Protein AF-A0A2G4F8J3-F1 (afdb_monomer)

pLDDT: mean 79.65, std 14.28, range [31.94, 97.06]

Radius of gyration: 31.08 Å; Cα contacts (8 Å, |Δi|>4): 294; chains: 1; bounding box: 92×55×103 Å

Secondary structure (DSSP, 8-state):
-------HHHHHHHHHHHHHHHHHHHHHHHHHHHHHHHHHHHHHHHHHHHHHHHHHHHHHHHHHHHHH-SSSEEEEEGGGG-TT--TTT--STTPEEEEESS-TTSPPEE-B---TTS-TTGGGS-S--TT--SSPPTT---TT--S----GGGEEEEE-TTTSPPPBTTBPP--EEEE-EEPS-TTS--EE--B---STTSPPS-PBP---TT---HHHHHHHTTS---B-GGGSTT-TT-SSGGGGGT--S--

Mean predicted aligned error: 13.14 Å

Structure (mmCIF, N/CA/C/O backbone):
data_AF-A0A2G4F8J3-F1
#
_entry.id   AF-A0A2G4F8J3-F1
#
loop_
_atom_site.group_PDB
_atom_site.id
_atom_site.type_symbol
_atom_site.label_atom_id
_atom_site.label_alt_id
_atom_site.label_comp_id
_atom_site.label_asym_id
_atom_site.label_entity_id
_atom_site.label_seq_id
_atom_site.pdbx_PDB_ins_code
_atom_site.Cartn_x
_atom_site.Cartn_y
_atom_site.Cartn_z
_atom_site.occupancy
_atom_site.B_iso_or_equiv
_atom_site.auth_seq_id
_atom_site.auth_comp_id
_atom_site.auth_asym_id
_atom_site.auth_atom_id
_atom_site.pdbx_PDB_model_num
ATOM 1 N N . MET A 1 1 ? -50.220 21.457 79.122 1.00 42.00 1 MET A N 1
ATOM 2 C CA . MET A 1 1 ? -49.850 20.433 78.117 1.00 42.00 1 MET A CA 1
ATOM 3 C C . MET A 1 1 ? -49.292 21.163 76.901 1.00 42.00 1 MET A C 1
ATOM 5 O O . MET A 1 1 ? -50.015 21.930 76.282 1.00 42.00 1 MET A O 1
ATOM 9 N N . LYS A 1 2 ? -47.978 21.082 76.659 1.00 45.06 2 LYS A N 1
ATOM 10 C CA . LYS A 1 2 ? -47.262 21.947 75.703 1.00 45.06 2 LYS A CA 1
ATOM 11 C C . LYS A 1 2 ? -47.166 21.220 74.354 1.00 45.06 2 LYS A C 1
ATOM 13 O O . LYS A 1 2 ? -46.380 20.289 74.220 1.00 45.06 2 LYS A O 1
ATOM 18 N N . HIS A 1 3 ? -47.992 21.601 73.379 1.00 57.66 3 HIS A N 1
ATOM 19 C CA . HIS A 1 3 ? -47.917 21.050 72.021 1.00 57.66 3 HIS A CA 1
ATOM 20 C C . HIS A 1 3 ? -46.703 21.631 71.281 1.00 57.66 3 HIS A C 1
ATOM 22 O O . HIS A 1 3 ? -46.639 22.829 71.015 1.00 57.66 3 HIS A O 1
ATOM 28 N N . SER A 1 4 ? -45.736 20.772 70.951 1.00 59.75 4 SER A N 1
ATOM 29 C CA . SER A 1 4 ? -44.603 21.107 70.085 1.00 59.75 4 SER A CA 1
ATOM 30 C C . SER A 1 4 ? -45.068 21.165 68.625 1.00 59.75 4 SER A C 1
ATOM 32 O O . SER A 1 4 ? -45.519 20.158 68.075 1.00 59.75 4 SER A O 1
ATOM 34 N N . LYS A 1 5 ? -44.998 22.347 67.996 1.00 63.34 5 LYS A N 1
ATOM 35 C CA . LYS A 1 5 ? -45.245 22.522 66.557 1.00 63.34 5 LYS A CA 1
ATOM 36 C C . LYS A 1 5 ? -44.038 21.983 65.780 1.00 63.34 5 LYS A C 1
ATOM 38 O O . LYS A 1 5 ? -42.952 22.549 65.861 1.00 63.34 5 LYS A O 1
ATOM 43 N N . ARG A 1 6 ? -44.227 20.894 65.028 1.00 63.94 6 ARG A N 1
ATOM 44 C CA . ARG A 1 6 ? -43.224 20.345 64.096 1.00 63.94 6 ARG A CA 1
ATOM 45 C C . ARG A 1 6 ? -43.127 21.237 62.853 1.00 63.94 6 ARG A C 1
ATOM 47 O O . ARG A 1 6 ? -44.156 21.675 62.349 1.00 63.94 6 ARG A O 1
ATOM 54 N N . SER A 1 7 ? -41.913 21.505 62.373 1.00 64.19 7 SER A N 1
ATOM 55 C CA . SER A 1 7 ? -41.614 22.356 61.214 1.00 64.19 7 SER A CA 1
ATOM 56 C C . SER A 1 7 ? -41.623 21.548 59.898 1.00 64.19 7 SER A C 1
ATOM 58 O O . SER A 1 7 ? -40.666 20.830 59.614 1.00 64.19 7 SER A O 1
ATOM 60 N N . PRO A 1 8 ? -42.666 21.659 59.051 1.00 66.44 8 PRO A N 1
ATOM 61 C CA . PRO A 1 8 ? -42.767 20.885 57.807 1.00 66.44 8 PRO A CA 1
ATOM 62 C C . PRO A 1 8 ? -41.794 21.347 56.703 1.00 66.44 8 PRO A C 1
ATOM 64 O O . PRO A 1 8 ? -41.489 20.577 55.799 1.00 66.44 8 PRO A O 1
ATOM 67 N N . GLY A 1 9 ? -41.265 22.576 56.774 1.00 74.19 9 GLY A N 1
ATOM 68 C CA . GLY A 1 9 ? -40.400 23.140 55.726 1.00 74.19 9 GLY A CA 1
ATOM 69 C C . GLY A 1 9 ? -38.969 22.583 55.685 1.00 74.19 9 GLY A C 1
ATOM 70 O O . GLY A 1 9 ? -38.396 22.466 54.606 1.00 74.19 9 GLY A O 1
ATOM 71 N N . PHE A 1 10 ? -38.392 22.184 56.826 1.00 80.69 10 PHE A N 1
ATOM 72 C CA . PHE A 1 10 ? -37.006 21.688 56.881 1.00 80.69 10 PHE A CA 1
ATOM 73 C C . PHE A 1 10 ? -36.847 20.307 56.227 1.00 80.69 10 PHE A C 1
ATOM 75 O O . PHE A 1 10 ? -35.885 20.074 55.501 1.00 80.69 10 PHE A O 1
ATOM 82 N N . SER A 1 11 ? -37.826 19.414 56.413 1.00 85.00 11 SER A N 1
ATOM 83 C CA . SER A 1 11 ? -37.826 18.091 55.773 1.00 85.00 11 SER A CA 1
ATOM 84 C C . SER A 1 11 ? -37.922 18.188 54.250 1.00 85.00 11 SER A C 1
ATOM 86 O O . SER A 1 11 ? -37.328 17.371 53.550 1.00 85.00 11 SER A O 1
ATOM 88 N N . LEU A 1 12 ? -38.648 19.188 53.736 1.00 85.75 12 LEU A N 1
ATOM 89 C CA . LEU A 1 12 ? -38.789 19.407 52.299 1.00 85.75 12 LEU A CA 1
ATOM 90 C C . LEU A 1 12 ? -37.466 19.870 51.681 1.00 85.75 12 LEU A C 1
ATOM 92 O O . LEU A 1 12 ? -37.022 19.288 50.695 1.00 85.75 12 LEU A O 1
ATOM 96 N N . ILE A 1 13 ? -36.799 20.850 52.301 1.00 91.62 13 ILE A N 1
ATOM 97 C CA . ILE A 1 13 ? -35.494 21.349 51.840 1.00 91.62 13 ILE A CA 1
ATOM 98 C C . ILE A 1 13 ? -34.448 20.229 51.892 1.00 91.62 13 ILE A C 1
ATOM 100 O O . ILE A 1 13 ? -33.711 20.054 50.927 1.00 91.62 13 ILE A O 1
ATOM 104 N N . LEU A 1 14 ? -34.429 19.426 52.963 1.00 88.94 14 LEU A N 1
ATOM 105 C CA . LEU A 1 14 ? -33.508 18.293 53.089 1.00 88.94 14 LEU A CA 1
ATOM 106 C C . LEU A 1 14 ? -33.768 17.215 52.026 1.00 88.94 14 LEU A C 1
ATOM 108 O O . LEU A 1 14 ? -32.828 16.684 51.445 1.00 88.94 14 LEU A O 1
ATOM 112 N N . SER A 1 15 ? -35.034 16.911 51.725 1.00 92.25 15 SER A N 1
ATOM 113 C CA . SER A 1 15 ? -35.363 15.962 50.654 1.00 92.25 15 SER A CA 1
ATOM 114 C C . SER A 1 15 ? -34.977 16.491 49.270 1.00 92.25 15 SER A C 1
ATOM 116 O O . SER A 1 15 ? -34.477 15.734 48.441 1.00 92.25 15 SER A O 1
ATOM 118 N N . LEU A 1 16 ? -35.135 17.799 49.041 1.00 90.75 16 LEU A N 1
ATOM 119 C CA . LEU A 1 16 ? -34.804 18.442 47.775 1.00 90.75 16 LEU A CA 1
ATOM 120 C C . LEU A 1 16 ? -33.291 18.486 47.546 1.00 90.75 16 LEU A C 1
ATOM 122 O O . LEU A 1 16 ? -32.843 18.195 46.442 1.00 90.75 16 LEU A O 1
ATOM 126 N N . THR A 1 17 ? -32.492 18.799 48.572 1.00 94.81 17 THR A N 1
ATOM 127 C CA . THR A 1 17 ? -31.025 18.800 48.453 1.00 94.81 17 THR A CA 1
ATOM 128 C C . THR A 1 17 ? -30.470 17.391 48.272 1.00 94.81 17 THR A C 1
ATOM 130 O O . THR A 1 17 ? -29.564 17.203 47.463 1.00 94.81 17 THR A O 1
ATOM 133 N N . VAL A 1 18 ? -31.043 16.389 48.947 1.00 94.31 18 VAL A N 1
ATOM 134 C CA . VAL A 1 18 ? -30.670 14.979 48.748 1.00 94.31 18 VAL A CA 1
ATOM 135 C C . VAL A 1 18 ? -31.032 14.512 47.337 1.00 94.31 18 VAL A C 1
ATOM 137 O O . VAL A 1 18 ? -30.190 13.927 46.660 1.00 94.31 18 VAL A O 1
ATOM 140 N N . MET A 1 19 ? -32.237 14.818 46.846 1.00 94.56 19 MET A N 1
ATOM 141 C CA . MET A 1 19 ? -32.646 14.462 45.484 1.00 94.56 19 MET A CA 1
ATOM 142 C C . MET A 1 19 ? -31.781 15.169 44.432 1.00 94.56 19 MET A C 1
ATOM 144 O O . MET A 1 19 ? -31.305 14.521 43.502 1.00 94.56 19 MET A O 1
ATOM 148 N N . ALA A 1 20 ? -31.514 16.468 44.602 1.00 95.00 20 ALA A N 1
ATOM 149 C CA . ALA A 1 20 ? -30.634 17.226 43.715 1.00 95.00 20 ALA A CA 1
ATOM 150 C C . ALA A 1 20 ? -29.197 16.674 43.722 1.00 95.00 20 ALA A C 1
ATOM 152 O O . ALA A 1 20 ? -28.591 16.540 42.661 1.00 95.00 20 ALA A O 1
ATOM 153 N N . GLY A 1 21 ? -28.676 16.287 44.892 1.00 96.19 21 GLY A N 1
ATOM 154 C CA . GLY A 1 21 ? -27.359 15.664 45.025 1.00 96.19 21 GLY A CA 1
ATOM 155 C C . GLY A 1 21 ? -27.265 14.315 44.309 1.00 96.19 21 GLY A C 1
ATOM 156 O O . GLY A 1 21 ? -26.299 14.069 43.589 1.00 96.19 21 GLY A O 1
ATOM 157 N N . ILE A 1 22 ? -28.290 13.467 44.437 1.00 96.56 22 ILE A N 1
ATOM 158 C CA . ILE A 1 22 ? -28.352 12.172 43.742 1.00 96.56 22 ILE A CA 1
ATOM 159 C C . ILE A 1 22 ? -28.432 12.376 42.226 1.00 96.56 22 ILE A C 1
ATOM 161 O O . ILE A 1 22 ? -27.702 11.723 41.485 1.00 96.56 22 ILE A O 1
ATOM 165 N N . VAL A 1 23 ? -29.274 13.300 41.752 1.00 97.06 23 VAL A N 1
ATOM 166 C CA . VAL A 1 23 ? -29.394 13.598 40.316 1.00 97.06 23 VAL A CA 1
ATOM 167 C C . VAL A 1 23 ? -28.068 14.112 39.758 1.00 97.06 23 VAL A C 1
ATOM 169 O O . VAL A 1 23 ? -27.624 13.636 38.715 1.00 97.06 23 VAL A O 1
ATOM 172 N N . MET A 1 24 ? -27.396 15.025 40.463 1.00 96.00 24 MET A N 1
ATOM 173 C CA . MET A 1 24 ? -26.095 15.537 40.036 1.00 96.00 24 MET A CA 1
ATOM 174 C C . MET A 1 24 ? -25.038 14.426 39.971 1.00 96.00 24 MET A C 1
ATOM 176 O O . MET A 1 24 ? -24.286 14.367 39.001 1.00 96.00 24 MET A O 1
ATOM 180 N N . LEU A 1 25 ? -25.020 13.509 40.945 1.00 96.75 25 LEU A N 1
ATOM 181 C CA . LEU A 1 25 ? -24.110 12.360 40.961 1.00 96.75 25 LEU A CA 1
ATOM 182 C C . LEU A 1 25 ? -24.377 11.386 39.803 1.00 96.75 25 LEU A C 1
ATOM 184 O O . LEU A 1 25 ? -23.441 10.882 39.185 1.00 96.75 25 LEU A O 1
ATOM 188 N N . LEU A 1 26 ? -25.645 11.141 39.469 1.00 97.00 26 LEU A N 1
ATOM 189 C CA . LEU A 1 26 ? -26.006 10.292 38.331 1.00 97.00 26 LEU A CA 1
ATOM 190 C C . LEU A 1 26 ? -25.573 10.914 37.000 1.00 97.00 26 LEU A C 1
ATOM 192 O O . LEU A 1 26 ? -25.052 10.211 36.134 1.00 97.00 26 LEU A O 1
ATOM 196 N N . VAL A 1 27 ? -25.746 12.229 36.841 1.00 96.69 27 VAL A N 1
ATOM 197 C CA . VAL A 1 27 ? -25.342 12.941 35.621 1.00 96.69 27 VAL A CA 1
ATOM 198 C C . VAL A 1 27 ? -23.823 12.922 35.451 1.00 96.69 27 VAL A C 1
ATOM 200 O O . VAL A 1 27 ? -23.346 12.645 34.350 1.00 96.69 27 VAL A O 1
ATOM 203 N N . THR A 1 28 ? -23.050 13.160 36.516 1.00 97.00 28 THR A N 1
ATOM 204 C CA . THR A 1 28 ? -21.582 13.119 36.429 1.00 97.00 28 THR A CA 1
ATOM 205 C C . THR A 1 28 ? -21.085 11.715 36.107 1.00 97.00 28 THR A C 1
ATOM 207 O O . THR A 1 28 ? -20.293 11.561 35.179 1.00 97.00 28 THR A O 1
ATOM 210 N N . LEU A 1 29 ? -21.590 10.682 36.790 1.00 96.75 29 LEU A N 1
ATOM 211 C CA . LEU A 1 29 ? -21.206 9.295 36.521 1.00 96.75 29 LEU A CA 1
ATOM 212 C C . LEU A 1 29 ? -21.555 8.878 35.086 1.00 96.75 29 LEU A C 1
ATOM 214 O O . LEU A 1 29 ? -20.729 8.277 34.401 1.00 96.75 29 LEU A O 1
ATOM 218 N N . SER A 1 30 ? -22.745 9.253 34.605 1.00 96.69 30 SER A N 1
ATOM 219 C CA . SER A 1 30 ? -23.152 8.992 33.224 1.00 96.69 30 SER A CA 1
ATOM 220 C C . SER A 1 30 ? -22.220 9.678 32.224 1.00 96.69 3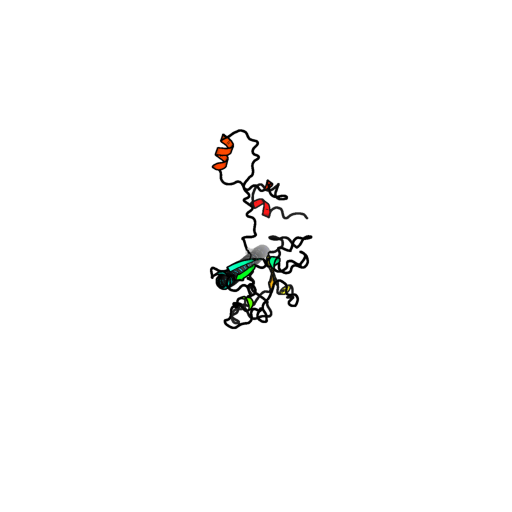0 SER A C 1
ATOM 222 O O . SER A 1 30 ? -21.838 9.057 31.232 1.00 96.69 30 SER A O 1
ATOM 224 N N . ALA A 1 31 ? -21.837 10.935 32.476 1.00 95.31 31 ALA A N 1
ATOM 225 C CA . ALA A 1 31 ? -20.923 11.675 31.613 1.00 95.31 31 ALA A CA 1
ATOM 226 C C . ALA A 1 31 ? -19.539 11.006 31.559 1.00 95.31 31 ALA A C 1
ATOM 228 O O . ALA A 1 31 ? -19.037 10.739 30.463 1.00 95.31 31 ALA A O 1
ATOM 229 N N . PHE A 1 32 ? -18.968 10.651 32.717 1.00 96.81 32 PHE A N 1
ATOM 230 C CA . PHE A 1 32 ? -17.692 9.933 32.799 1.00 96.81 32 PHE A CA 1
ATOM 231 C C . PHE A 1 32 ? -17.733 8.604 32.039 1.00 96.81 32 PHE A C 1
ATOM 233 O O . PHE A 1 32 ? -16.887 8.377 31.174 1.00 96.81 32 PHE A O 1
ATOM 240 N N . MET A 1 33 ? -18.766 7.782 32.256 1.00 96.25 33 MET A N 1
ATOM 241 C CA . MET A 1 33 ? -18.931 6.510 31.541 1.00 96.25 33 MET A CA 1
ATOM 242 C C . MET A 1 33 ? -19.008 6.699 30.021 1.00 96.25 33 MET A C 1
ATOM 244 O O . MET A 1 33 ? -18.393 5.940 29.271 1.00 96.25 33 MET A O 1
ATOM 248 N N . THR A 1 34 ? -19.728 7.716 29.530 1.00 96.06 34 THR A N 1
ATOM 249 C CA . THR A 1 34 ? -19.785 7.979 28.082 1.00 96.06 34 THR A CA 1
ATOM 250 C C . THR A 1 34 ? -18.450 8.429 27.493 1.00 96.06 34 THR A C 1
ATOM 252 O O . THR A 1 34 ? -18.139 8.052 26.362 1.00 96.06 34 THR A O 1
ATOM 255 N N . VAL A 1 35 ? -17.654 9.213 28.226 1.00 96.38 35 VAL A N 1
ATOM 256 C CA . VAL A 1 35 ? -16.332 9.662 27.762 1.00 96.38 35 VAL A CA 1
ATOM 257 C C . VAL A 1 35 ? -15.344 8.496 27.745 1.00 96.38 35 VAL A C 1
ATOM 259 O O . VAL A 1 35 ? -14.687 8.279 26.727 1.00 96.38 35 VAL A O 1
ATOM 262 N N . GLU A 1 36 ? -15.290 7.698 28.813 1.00 95.88 36 GLU A N 1
ATOM 263 C CA . GLU A 1 36 ? -14.439 6.504 28.878 1.00 95.88 36 GLU A CA 1
ATOM 264 C C . GLU A 1 36 ? -14.816 5.478 27.805 1.00 95.88 36 GLU A C 1
ATOM 266 O O . GLU A 1 36 ? -13.943 4.963 27.110 1.00 95.88 36 GLU A O 1
ATOM 271 N N . SER A 1 37 ? -16.114 5.243 27.589 1.00 95.44 37 SER A N 1
ATOM 272 C CA . SER A 1 37 ? -16.602 4.341 26.539 1.00 95.44 37 SER A CA 1
ATOM 273 C C . SER A 1 37 ? -16.146 4.781 25.142 1.00 95.44 37 SER A C 1
ATOM 275 O O . SER A 1 37 ? -15.636 3.973 24.361 1.00 95.44 37 SER A O 1
ATOM 277 N N . ARG A 1 38 ? -16.236 6.084 24.836 1.00 95.62 38 ARG A N 1
ATOM 278 C CA . ARG A 1 38 ? -15.727 6.643 23.571 1.00 95.62 38 ARG A CA 1
ATOM 279 C C . ARG A 1 38 ? -14.207 6.502 23.456 1.00 95.62 38 ARG A C 1
ATOM 281 O O . ARG A 1 38 ? -13.716 6.145 22.386 1.00 95.62 38 ARG A O 1
ATOM 288 N N . ALA A 1 39 ? -13.464 6.742 24.537 1.00 96.25 39 ALA A N 1
ATOM 289 C CA . ALA A 1 39 ? -12.010 6.598 24.555 1.00 96.25 39 ALA A CA 1
ATOM 290 C C . ALA A 1 39 ? -11.570 5.143 24.305 1.00 96.25 39 ALA A C 1
ATOM 292 O O . ALA A 1 39 ? -10.710 4.900 23.457 1.00 96.25 39 ALA A O 1
ATOM 293 N N . VAL A 1 40 ? -12.208 4.173 24.968 1.00 96.50 40 VAL A N 1
ATOM 294 C CA . VAL A 1 40 ? -11.947 2.737 24.771 1.00 96.50 40 VAL A CA 1
ATOM 295 C C . VAL A 1 40 ? -12.299 2.308 23.350 1.00 96.50 40 VAL A C 1
ATOM 297 O O . VAL A 1 40 ? -11.510 1.611 22.712 1.00 96.50 40 VAL A O 1
ATOM 300 N N . MET A 1 41 ? -13.437 2.759 22.811 1.00 95.94 41 MET A N 1
ATOM 301 C CA . MET A 1 41 ? -13.822 2.460 21.429 1.00 95.94 41 MET A CA 1
ATOM 302 C C . MET A 1 41 ? -12.758 2.954 20.439 1.00 95.94 41 MET A C 1
ATOM 304 O O . MET A 1 41 ? -12.341 2.209 19.553 1.00 95.94 41 MET A O 1
ATOM 308 N N . ASN A 1 42 ? -12.246 4.173 20.628 1.00 94.75 42 ASN A N 1
ATOM 309 C CA . ASN A 1 42 ? -11.175 4.716 19.792 1.00 94.75 42 ASN A CA 1
ATOM 310 C C . ASN A 1 42 ? -9.877 3.900 19.905 1.00 94.75 42 ASN A C 1
ATOM 312 O O . ASN A 1 42 ? -9.257 3.597 18.886 1.00 94.75 42 ASN A O 1
ATOM 316 N N . GLN A 1 43 ? -9.483 3.480 21.113 1.00 95.50 43 GLN A N 1
ATOM 317 C CA . GLN A 1 43 ? -8.306 2.622 21.315 1.00 95.50 43 GLN A CA 1
ATOM 318 C C . GLN A 1 43 ? -8.463 1.244 20.655 1.00 95.50 43 GLN A C 1
ATOM 320 O O . GLN A 1 43 ? -7.518 0.722 20.052 1.00 95.50 43 GLN A O 1
ATOM 325 N N . GLN A 1 44 ? -9.662 0.659 20.717 1.00 95.00 44 GLN A N 1
ATOM 326 C CA . GLN A 1 44 ? -9.975 -0.603 20.047 1.00 95.00 44 GLN A CA 1
ATOM 327 C C . GLN A 1 44 ? -9.911 -0.459 18.524 1.00 95.00 44 GLN A C 1
ATOM 329 O O . GLN A 1 44 ? -9.303 -1.298 17.856 1.00 95.00 44 GLN A O 1
ATOM 334 N N . LEU A 1 45 ? -10.492 0.609 17.969 1.00 90.31 45 LEU A N 1
ATOM 335 C CA . LEU A 1 45 ? -10.432 0.902 16.535 1.00 90.31 45 LEU A CA 1
ATOM 336 C C . LEU A 1 45 ? -8.988 1.122 16.066 1.00 90.31 45 LEU A C 1
ATOM 338 O O . LEU A 1 45 ? -8.587 0.542 15.058 1.00 90.31 45 LEU A O 1
ATOM 342 N N . ALA A 1 46 ? -8.183 1.868 16.828 1.00 90.62 46 ALA A N 1
ATOM 343 C CA . ALA A 1 46 ? -6.769 2.083 16.528 1.00 90.62 46 ALA A CA 1
ATOM 344 C C . ALA A 1 46 ? -5.967 0.769 16.546 1.00 90.62 46 ALA A C 1
ATOM 346 O O . ALA A 1 46 ? -5.172 0.505 15.643 1.00 90.62 46 ALA A O 1
ATOM 347 N N . THR A 1 47 ? -6.216 -0.099 17.532 1.00 92.94 47 THR A N 1
ATOM 348 C CA . THR A 1 47 ? -5.559 -1.414 17.622 1.00 92.94 47 THR A CA 1
ATOM 349 C C . THR A 1 47 ? -5.941 -2.309 16.443 1.00 92.94 47 THR A C 1
ATOM 351 O O . THR A 1 47 ? -5.070 -2.928 15.834 1.00 92.94 47 THR A O 1
ATOM 354 N N . ARG A 1 48 ? -7.224 -2.338 16.058 1.00 87.56 48 ARG A N 1
ATOM 355 C CA . ARG A 1 48 ? -7.697 -3.085 14.880 1.00 87.56 48 ARG A CA 1
ATOM 356 C C . ARG A 1 48 ? -7.069 -2.569 13.586 1.00 87.56 48 ARG A C 1
ATOM 358 O O . ARG A 1 48 ? -6.593 -3.371 12.789 1.00 87.56 48 ARG A O 1
ATOM 365 N N . ALA A 1 49 ? -7.005 -1.250 13.402 1.00 86.75 49 ALA A N 1
ATOM 366 C CA . ALA A 1 49 ? -6.348 -0.645 12.245 1.00 86.75 49 ALA A CA 1
ATOM 367 C C . ALA A 1 49 ? -4.862 -1.035 12.171 1.00 86.75 49 ALA A C 1
ATOM 369 O O . ALA A 1 49 ? -4.375 -1.407 11.105 1.00 86.75 49 ALA A O 1
ATOM 370 N N . LYS A 1 50 ? -4.160 -1.042 13.313 1.00 89.31 50 LYS A N 1
ATOM 371 C CA . L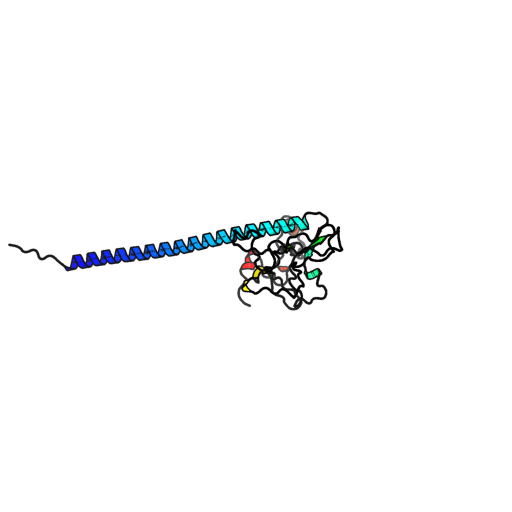YS A 1 50 ? -2.759 -1.474 13.401 1.00 89.31 50 LYS A CA 1
ATOM 372 C C . LYS A 1 50 ? -2.575 -2.948 13.037 1.00 89.31 50 LYS A C 1
ATOM 374 O O . LYS A 1 50 ? -1.649 -3.272 12.302 1.00 89.31 50 LYS A O 1
ATOM 379 N N . LEU A 1 51 ? -3.444 -3.838 13.517 1.00 88.69 51 LEU A N 1
ATOM 380 C CA . LEU A 1 51 ? -3.387 -5.260 13.163 1.00 88.69 51 LEU A CA 1
ATOM 381 C C . LEU A 1 51 ? -3.620 -5.474 11.661 1.00 88.69 51 LEU A C 1
ATOM 383 O O . LEU A 1 51 ? -2.858 -6.205 11.031 1.00 88.69 51 LEU A O 1
ATOM 387 N N . ASN A 1 52 ? -4.594 -4.774 11.074 1.00 85.50 52 ASN A N 1
ATOM 388 C CA . ASN A 1 52 ? -4.849 -4.823 9.632 1.00 85.50 52 ASN A CA 1
ATOM 389 C C . ASN A 1 52 ? -3.639 -4.321 8.823 1.00 85.50 52 ASN A C 1
ATOM 391 O O . ASN A 1 52 ? -3.257 -4.948 7.837 1.00 85.50 52 ASN A O 1
ATOM 395 N N . ALA A 1 53 ? -2.989 -3.244 9.276 1.00 88.25 53 ALA A N 1
ATOM 396 C CA . ALA A 1 53 ? -1.774 -2.716 8.655 1.00 88.25 53 ALA A CA 1
ATOM 397 C C . ALA A 1 53 ? -0.568 -3.669 8.777 1.00 88.25 53 ALA A C 1
ATOM 399 O O . ALA A 1 53 ? 0.237 -3.776 7.857 1.00 88.25 53 ALA A O 1
ATOM 400 N N . ILE A 1 54 ? -0.430 -4.399 9.889 1.00 91.50 54 ILE A N 1
ATOM 401 C CA . ILE A 1 54 ? 0.632 -5.409 10.044 1.00 91.50 54 ILE A CA 1
ATOM 402 C C . ILE A 1 54 ? 0.421 -6.567 9.064 1.00 91.50 54 ILE A C 1
ATOM 404 O O . ILE A 1 54 ? 1.383 -7.053 8.471 1.00 91.50 54 ILE A O 1
ATOM 408 N N . VAL A 1 55 ? -0.824 -7.009 8.874 1.00 90.31 55 VAL A N 1
ATOM 409 C CA . VAL A 1 55 ? -1.142 -8.050 7.887 1.00 90.31 55 VAL A CA 1
ATOM 410 C C . VAL A 1 55 ? -0.835 -7.558 6.474 1.00 90.31 55 VAL A C 1
ATOM 412 O O . VAL A 1 55 ? -0.139 -8.256 5.739 1.00 90.31 55 VAL A O 1
ATOM 415 N N . SER A 1 56 ? -1.271 -6.347 6.108 1.00 90.44 56 SER A N 1
ATOM 416 C CA . SER A 1 56 ? -0.991 -5.785 4.780 1.00 90.44 56 SER A CA 1
ATOM 417 C C . SER A 1 56 ? 0.509 -5.615 4.528 1.00 90.44 56 SER A C 1
ATOM 419 O O . SER A 1 56 ? 0.985 -5.946 3.446 1.00 90.44 56 SER A O 1
ATOM 421 N N . MET A 1 57 ? 1.268 -5.181 5.537 1.00 92.62 57 MET A N 1
ATOM 422 C CA . MET A 1 57 ? 2.726 -5.072 5.476 1.00 92.62 57 MET A CA 1
ATOM 423 C C . MET A 1 57 ? 3.391 -6.435 5.257 1.00 92.62 57 MET A C 1
ATOM 425 O O . MET A 1 57 ? 4.302 -6.544 4.442 1.00 92.62 57 MET A O 1
ATOM 429 N N . ARG A 1 58 ? 2.944 -7.484 5.957 1.00 92.62 58 ARG A N 1
ATOM 430 C CA . ARG A 1 58 ? 3.482 -8.843 5.780 1.00 92.62 58 ARG A CA 1
ATOM 431 C C . ARG A 1 58 ? 3.186 -9.396 4.389 1.00 92.62 58 ARG A C 1
ATOM 433 O O . ARG A 1 58 ? 4.065 -10.017 3.803 1.00 92.62 58 ARG A O 1
ATOM 440 N N . LEU A 1 59 ? 1.992 -9.139 3.853 1.00 91.19 59 LEU A N 1
ATOM 441 C CA . LEU A 1 59 ? 1.639 -9.502 2.476 1.00 91.19 59 LEU A CA 1
ATOM 442 C C . LEU A 1 59 ? 2.511 -8.753 1.461 1.00 91.19 59 LEU A C 1
ATOM 444 O O . LEU A 1 59 ? 3.046 -9.370 0.545 1.00 91.19 59 LEU A O 1
ATOM 448 N N . ALA A 1 60 ? 2.715 -7.449 1.660 1.00 92.62 60 ALA A N 1
ATOM 449 C CA . ALA A 1 60 ? 3.588 -6.639 0.814 1.00 92.62 60 ALA A CA 1
ATOM 450 C C . ALA A 1 60 ? 5.038 -7.145 0.835 1.00 92.62 60 ALA A C 1
ATOM 452 O O . ALA A 1 60 ? 5.665 -7.266 -0.215 1.00 92.62 60 ALA A O 1
ATOM 453 N N . LEU A 1 61 ? 5.557 -7.477 2.022 1.00 93.88 61 LEU A N 1
ATOM 454 C CA . LEU A 1 61 ? 6.900 -8.024 2.188 1.00 93.88 61 LEU A CA 1
ATOM 455 C C . LEU A 1 61 ? 7.035 -9.388 1.509 1.00 93.88 61 LEU A C 1
ATOM 457 O O . LEU A 1 61 ? 8.028 -9.617 0.831 1.00 93.88 61 LEU A O 1
ATOM 461 N N . ALA A 1 62 ? 6.049 -10.273 1.667 1.00 92.12 62 ALA A N 1
ATOM 462 C CA . ALA A 1 62 ? 6.051 -11.579 1.015 1.00 92.12 62 ALA A CA 1
ATOM 463 C C . ALA A 1 62 ? 6.062 -11.436 -0.514 1.00 92.12 62 ALA A C 1
ATOM 465 O O . ALA A 1 62 ? 6.882 -12.063 -1.177 1.00 92.12 62 ALA A O 1
ATOM 466 N N . HIS A 1 63 ? 5.220 -10.554 -1.062 1.00 91.44 63 HIS A N 1
ATOM 467 C CA . HIS A 1 63 ? 5.192 -10.268 -2.496 1.00 91.44 63 HIS A CA 1
ATOM 468 C C . HIS A 1 63 ? 6.529 -9.694 -2.991 1.00 91.44 63 HIS A C 1
ATOM 470 O O . HIS A 1 63 ? 7.061 -10.140 -4.006 1.00 91.44 63 HIS A O 1
ATOM 476 N N . LEU A 1 64 ? 7.119 -8.759 -2.240 1.00 92.25 64 LEU A N 1
ATOM 477 C CA . LEU A 1 64 ? 8.440 -8.218 -2.551 1.00 92.25 64 LEU A CA 1
ATOM 478 C C . LEU A 1 64 ? 9.526 -9.296 -2.495 1.00 92.25 64 LEU A C 1
ATOM 480 O O . LEU A 1 64 ? 10.341 -9.368 -3.402 1.00 92.25 64 LEU A O 1
ATOM 484 N N . GLN A 1 65 ? 9.551 -10.143 -1.467 1.00 92.25 65 GLN A N 1
ATOM 485 C CA . GLN A 1 65 ? 10.552 -11.205 -1.333 1.00 92.25 65 GLN A CA 1
ATOM 486 C C . GLN A 1 65 ? 10.414 -12.271 -2.421 1.00 92.25 65 GLN A C 1
ATOM 488 O O . GLN A 1 65 ? 11.420 -12.798 -2.887 1.00 92.25 65 GLN A O 1
ATOM 493 N N . GLN A 1 66 ? 9.188 -12.572 -2.845 1.00 89.75 66 GLN A N 1
ATOM 494 C CA . GLN A 1 66 ? 8.931 -13.511 -3.929 1.00 89.75 66 GLN A CA 1
ATOM 495 C C . GLN A 1 66 ? 9.518 -13.011 -5.256 1.00 89.75 66 GLN A C 1
ATOM 497 O O . GLN A 1 66 ? 10.205 -13.765 -5.944 1.00 89.75 66 GLN A O 1
ATOM 502 N N . GLU A 1 67 ? 9.284 -11.743 -5.603 1.00 88.69 67 GLU A N 1
ATOM 503 C CA . GLU A 1 67 ? 9.689 -11.199 -6.905 1.00 88.69 67 GLU A CA 1
ATOM 504 C C . GLU A 1 67 ? 11.120 -10.635 -6.907 1.00 88.69 67 GLU A C 1
ATOM 506 O O . GLU A 1 67 ? 11.860 -10.837 -7.871 1.00 88.69 67 GLU A O 1
ATOM 511 N N . ALA A 1 68 ? 11.545 -9.986 -5.819 1.00 88.12 68 ALA A N 1
ATOM 512 C CA . ALA A 1 68 ? 12.863 -9.361 -5.660 1.00 88.12 68 ALA A CA 1
ATOM 513 C C . ALA A 1 68 ? 13.887 -10.230 -4.903 1.00 88.12 68 ALA A C 1
ATOM 515 O O . ALA A 1 68 ? 15.010 -9.788 -4.681 1.00 88.12 68 ALA A O 1
ATOM 516 N N . GLY A 1 69 ? 13.524 -11.446 -4.481 1.00 87.88 69 GLY A N 1
ATOM 517 C CA . GLY A 1 69 ? 14.428 -12.352 -3.763 1.00 87.88 69 GLY A CA 1
ATOM 518 C C . GLY A 1 69 ? 15.644 -12.818 -4.580 1.00 87.88 69 GLY A C 1
ATOM 519 O O . GLY A 1 69 ? 16.750 -12.840 -4.041 1.00 87.88 69 GLY A O 1
ATOM 520 N N . PRO A 1 70 ? 15.485 -13.207 -5.860 1.00 87.31 70 PRO 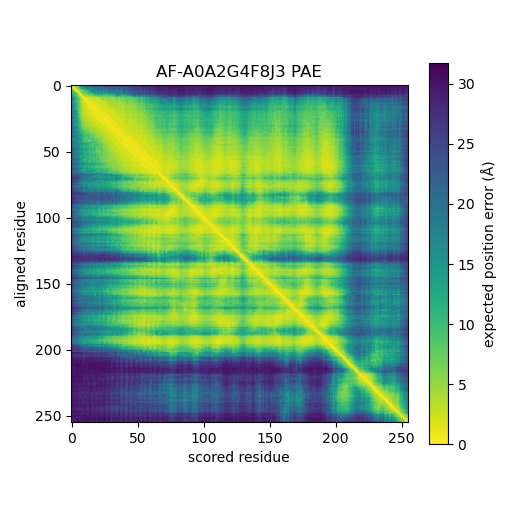A N 1
ATOM 521 C CA . PRO A 1 70 ? 16.614 -13.581 -6.711 1.00 87.31 70 PRO A CA 1
ATOM 522 C C . PRO A 1 70 ? 17.530 -12.394 -7.062 1.00 87.31 70 PRO A C 1
ATOM 524 O O . PRO A 1 70 ? 17.060 -11.291 -7.301 1.00 87.31 70 PRO A O 1
ATOM 527 N N . ASP A 1 71 ? 18.831 -12.642 -7.224 1.00 86.19 71 ASP A N 1
ATOM 528 C CA . ASP A 1 71 ? 19.863 -11.607 -7.471 1.00 86.19 71 ASP A CA 1
ATOM 529 C C . ASP A 1 71 ? 19.846 -10.998 -8.897 1.00 86.19 71 ASP A C 1
ATOM 531 O O . ASP A 1 71 ? 20.591 -10.086 -9.233 1.00 86.19 71 ASP A O 1
ATOM 535 N N . ARG A 1 72 ? 18.977 -11.486 -9.790 1.00 88.06 72 ARG A N 1
ATOM 536 C CA . ARG A 1 72 ? 18.850 -10.994 -11.180 1.00 88.06 72 ARG A CA 1
ATOM 537 C C . ARG A 1 72 ? 17.585 -10.169 -11.362 1.00 88.06 72 ARG A C 1
ATOM 539 O O . ARG A 1 72 ? 16.760 -10.452 -12.240 1.00 88.06 72 ARG A O 1
ATOM 546 N N . ARG A 1 73 ? 17.387 -9.215 -10.457 1.00 89.06 73 ARG A N 1
ATOM 547 C CA . ARG A 1 73 ? 16.187 -8.385 -10.364 1.00 89.06 73 ARG A CA 1
ATOM 548 C C . ARG A 1 73 ? 16.589 -6.919 -10.351 1.00 89.06 73 ARG A C 1
ATOM 550 O O . ARG A 1 73 ? 17.481 -6.522 -9.611 1.00 89.06 73 ARG A O 1
ATOM 557 N N . SER A 1 74 ? 15.931 -6.121 -11.180 1.00 90.06 74 SER A N 1
ATOM 558 C CA . SER A 1 74 ? 16.095 -4.670 -11.214 1.00 90.06 74 SER A CA 1
ATOM 559 C C . SER A 1 74 ? 14.760 -4.027 -10.877 1.00 90.06 74 SER A C 1
ATOM 561 O O . SER A 1 74 ? 13.738 -4.408 -11.441 1.00 90.06 74 SER A O 1
ATOM 563 N N . THR A 1 75 ? 14.748 -3.087 -9.938 1.00 91.31 75 THR A N 1
ATOM 564 C CA . THR A 1 75 ? 13.548 -2.320 -9.604 1.00 91.31 75 THR A CA 1
ATOM 565 C C . THR A 1 75 ? 13.563 -0.990 -10.327 1.00 91.31 75 THR A C 1
ATOM 567 O O . THR A 1 75 ? 14.598 -0.333 -10.416 1.00 91.31 75 THR A O 1
ATOM 570 N N . ALA A 1 76 ? 12.403 -0.575 -10.810 1.00 90.31 76 ALA A N 1
ATOM 571 C CA . ALA A 1 76 ? 12.206 0.770 -11.318 1.00 90.31 76 ALA A CA 1
ATOM 572 C C . ALA A 1 76 ? 10.743 1.187 -11.176 1.00 90.31 76 ALA A C 1
ATOM 574 O O . ALA A 1 76 ? 9.852 0.396 -10.857 1.00 90.31 76 ALA A O 1
ATOM 575 N N . ARG A 1 77 ? 10.488 2.467 -11.388 1.00 89.69 77 ARG A N 1
ATOM 576 C CA . ARG A 1 77 ? 9.155 3.041 -11.300 1.00 89.69 77 ARG A CA 1
ATOM 577 C C . ARG A 1 77 ? 8.389 2.851 -12.625 1.00 89.69 77 ARG A C 1
ATOM 579 O O . ARG A 1 77 ? 8.986 2.681 -13.679 1.00 89.69 77 ARG A O 1
ATOM 586 N N . ALA A 1 78 ? 7.057 2.857 -12.583 1.00 89.50 78 ALA A N 1
ATOM 587 C CA . ALA A 1 78 ? 6.184 2.679 -13.743 1.00 89.50 78 ALA A CA 1
ATOM 588 C C . ALA A 1 78 ? 6.302 3.789 -14.798 1.00 89.50 78 ALA A C 1
ATOM 590 O O . ALA A 1 78 ? 5.996 3.551 -15.966 1.00 89.50 78 ALA A O 1
ATOM 591 N N . ASP A 1 79 ? 6.771 4.978 -14.426 1.00 83.94 79 ASP A N 1
ATOM 592 C CA . ASP A 1 79 ? 6.981 6.100 -15.344 1.00 83.94 79 ASP A CA 1
ATOM 593 C C . ASP A 1 79 ? 7.929 5.762 -16.507 1.00 83.94 79 ASP A C 1
ATOM 595 O O . ASP A 1 79 ? 7.676 6.195 -17.632 1.00 83.94 79 ASP A O 1
ATOM 599 N N . ILE A 1 80 ? 8.936 4.906 -16.296 1.00 85.19 80 ILE A N 1
ATOM 600 C CA . ILE A 1 80 ? 9.850 4.480 -17.372 1.00 85.19 80 ILE A CA 1
ATOM 601 C C . ILE A 1 80 ? 9.145 3.672 -18.469 1.00 85.19 80 ILE A C 1
ATOM 603 O O . ILE A 1 80 ? 9.623 3.613 -19.600 1.00 85.19 80 ILE A O 1
ATOM 607 N N . THR A 1 81 ? 8.009 3.041 -18.151 1.00 82.19 81 THR A N 1
ATOM 608 C CA . THR A 1 81 ? 7.254 2.214 -19.109 1.00 82.19 81 THR A CA 1
ATOM 609 C C . THR A 1 81 ? 6.348 3.034 -20.020 1.00 82.19 81 THR A C 1
ATOM 611 O O . THR A 1 81 ? 5.834 2.512 -21.007 1.00 82.19 81 THR A O 1
ATOM 614 N N . GLN A 1 82 ? 6.158 4.321 -19.719 1.00 76.44 82 GLN A N 1
ATOM 615 C CA . GLN A 1 82 ? 5.242 5.202 -20.437 1.00 76.44 82 GLN A CA 1
ATOM 616 C C . GLN A 1 82 ? 5.970 6.426 -21.010 1.00 76.44 82 GLN A C 1
ATOM 618 O O . GLN A 1 82 ? 5.566 7.562 -20.778 1.00 76.44 82 GLN A O 1
ATOM 623 N N . SER A 1 83 ? 7.025 6.206 -21.801 1.00 67.06 83 SER A N 1
ATOM 624 C CA . SER A 1 83 ? 7.860 7.282 -22.371 1.00 67.06 83 SER A CA 1
ATOM 625 C C . SER A 1 83 ? 7.104 8.281 -23.261 1.00 67.06 83 SER A C 1
ATOM 627 O O . SER A 1 83 ? 7.508 9.435 -23.367 1.00 67.06 83 SER A O 1
ATOM 629 N N . ALA A 1 84 ? 5.996 7.862 -23.882 1.00 70.38 84 ALA A N 1
ATOM 630 C CA . ALA A 1 84 ? 5.151 8.715 -24.722 1.00 70.38 84 ALA A CA 1
ATOM 631 C C . ALA A 1 84 ? 4.033 9.445 -23.950 1.00 70.38 84 ALA A C 1
ATOM 633 O O . ALA A 1 84 ? 3.312 10.252 -24.537 1.00 70.38 84 ALA A O 1
ATOM 634 N N . ALA A 1 85 ? 3.844 9.155 -22.659 1.00 71.31 85 ALA A N 1
ATOM 635 C CA . ALA A 1 85 ? 2.777 9.754 -21.867 1.00 71.31 85 ALA A CA 1
ATOM 636 C C . ALA A 1 85 ? 3.233 11.088 -21.254 1.00 71.31 85 ALA A C 1
ATOM 638 O O . ALA A 1 85 ? 4.265 11.185 -20.596 1.00 71.31 85 ALA A O 1
ATOM 639 N N . THR A 1 86 ? 2.435 12.139 -21.443 1.00 72.19 86 THR A N 1
ATOM 640 C CA . THR A 1 86 ? 2.603 13.424 -20.747 1.00 72.19 86 THR A CA 1
ATOM 641 C C . THR A 1 86 ? 2.191 13.282 -19.281 1.00 72.19 86 THR A C 1
ATOM 643 O O . THR A 1 86 ? 1.346 12.446 -18.967 1.00 72.19 86 THR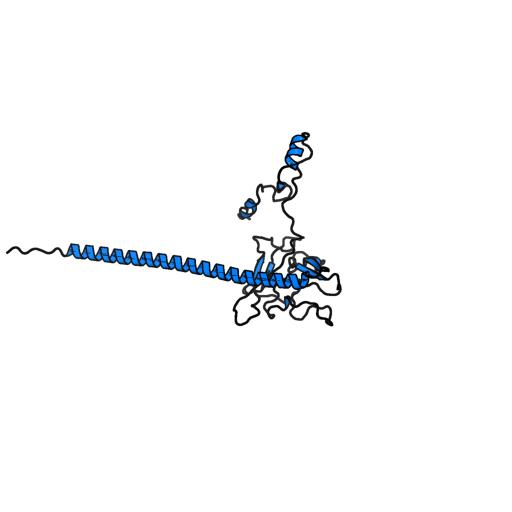 A O 1
ATOM 646 N N . ALA A 1 87 ? 2.708 14.125 -18.385 1.00 68.88 87 ALA A N 1
ATOM 647 C CA . ALA A 1 87 ? 2.419 14.093 -16.946 1.00 68.88 87 ALA A CA 1
ATOM 648 C C . ALA A 1 87 ? 0.931 14.021 -16.548 1.00 68.88 87 ALA A C 1
ATOM 650 O O . ALA A 1 87 ? 0.606 13.459 -15.505 1.00 68.88 87 ALA A O 1
ATOM 651 N N . SER A 1 88 ? 0.029 14.553 -17.376 1.00 68.31 88 SER A N 1
ATOM 652 C CA . SER A 1 88 ? -1.429 14.485 -17.193 1.00 68.31 88 SER A CA 1
ATOM 653 C C . SER A 1 88 ? -2.062 13.152 -17.621 1.00 68.31 88 SER A C 1
ATOM 655 O O . SER A 1 88 ? -3.201 12.863 -17.264 1.00 68.31 88 SER A O 1
ATOM 657 N N . THR A 1 89 ? -1.341 12.343 -18.397 1.00 75.12 89 THR A N 1
ATOM 658 C CA . THR A 1 89 ? -1.806 11.079 -18.995 1.00 75.12 89 THR A CA 1
ATOM 659 C C . THR A 1 89 ? -1.106 9.843 -18.433 1.00 75.12 89 THR A C 1
ATOM 661 O O . THR A 1 89 ? -1.644 8.741 -18.560 1.00 75.12 89 THR A O 1
ATOM 664 N N . VAL A 1 90 ? 0.065 10.014 -17.800 1.00 79.12 90 VAL A N 1
ATOM 665 C CA . VAL A 1 90 ? 0.771 8.938 -17.091 1.00 79.12 90 VAL A CA 1
ATOM 666 C C . VAL A 1 90 ? -0.125 8.457 -15.953 1.00 79.12 90 VAL A C 1
ATOM 668 O O . VAL A 1 90 ? -0.480 9.223 -15.053 1.00 79.12 90 VAL A O 1
ATOM 671 N N . ARG A 1 91 ? -0.509 7.182 -15.997 1.00 83.06 91 ARG A N 1
ATOM 672 C CA . ARG A 1 91 ? -1.346 6.576 -14.961 1.00 83.06 91 ARG A CA 1
ATOM 673 C C . ARG A 1 91 ? -0.459 5.861 -13.971 1.00 83.06 91 ARG A C 1
ATOM 675 O O . ARG A 1 91 ? 0.432 5.114 -14.355 1.00 83.06 91 ARG A O 1
ATOM 682 N N . ASN A 1 92 ? -0.747 6.080 -12.692 1.00 88.19 92 ASN A N 1
ATOM 683 C CA . ASN A 1 92 ? -0.048 5.433 -11.590 1.00 88.19 92 ASN A CA 1
ATOM 684 C C . ASN A 1 92 ? 1.489 5.458 -11.734 1.00 88.19 92 ASN A C 1
ATOM 686 O O . ASN A 1 92 ? 2.134 4.418 -11.584 1.00 88.19 92 ASN A O 1
ATOM 690 N N . PRO A 1 93 ? 2.091 6.636 -12.000 1.00 87.69 93 PRO A N 1
ATOM 691 C CA . PRO A 1 93 ? 3.529 6.769 -12.231 1.00 87.69 93 PRO A CA 1
ATOM 692 C C . PRO A 1 93 ? 4.339 6.173 -11.088 1.00 87.69 93 PRO A C 1
ATOM 694 O O . PRO A 1 93 ? 5.360 5.569 -11.337 1.00 87.69 93 PRO A O 1
ATOM 697 N N . MET A 1 94 ? 3.884 6.306 -9.842 1.00 88.62 94 MET A N 1
ATOM 698 C CA . MET A 1 94 ? 4.653 5.945 -8.648 1.00 88.62 94 MET A CA 1
ATOM 699 C C . MET A 1 94 ? 4.716 4.440 -8.353 1.00 88.62 94 MET A C 1
ATOM 701 O O . MET A 1 94 ? 5.329 4.051 -7.361 1.00 88.62 94 MET A O 1
ATOM 705 N N . TRP A 1 95 ? 4.070 3.576 -9.137 1.00 92.12 95 TRP A N 1
ATOM 706 C CA . TRP A 1 95 ? 4.128 2.132 -8.892 1.00 92.12 95 TRP A CA 1
ATOM 707 C C . TRP A 1 95 ? 5.522 1.579 -9.174 1.00 92.12 95 TRP A C 1
ATOM 709 O O . TRP A 1 95 ? 6.166 1.979 -10.137 1.00 92.12 95 TRP A O 1
ATOM 719 N N . THR A 1 96 ? 5.983 0.652 -8.338 1.00 92.62 96 THR A N 1
ATOM 720 C CA . THR A 1 96 ? 7.293 0.013 -8.505 1.00 92.62 96 THR A CA 1
ATOM 721 C C . THR A 1 96 ? 7.123 -1.320 -9.213 1.00 92.62 96 THR A C 1
ATOM 723 O O . THR A 1 96 ? 6.319 -2.151 -8.781 1.00 92.62 96 THR A O 1
ATOM 726 N N . GLY A 1 97 ? 7.872 -1.511 -10.292 1.00 91.94 97 GLY A N 1
ATOM 727 C CA . GLY A 1 97 ? 8.001 -2.773 -11.004 1.00 91.94 97 GLY A CA 1
ATOM 728 C C . GLY A 1 97 ? 9.306 -3.488 -10.652 1.00 91.94 97 GLY A C 1
ATOM 729 O O . GLY A 1 97 ? 10.294 -2.845 -10.288 1.00 91.94 97 GLY A O 1
ATOM 730 N N . ILE A 1 98 ? 9.324 -4.813 -10.792 1.00 92.00 98 ILE A N 1
ATOM 731 C CA . ILE A 1 98 ? 10.549 -5.616 -10.816 1.00 92.00 98 ILE A CA 1
ATOM 732 C C . ILE A 1 98 ? 10.729 -6.207 -12.205 1.00 92.00 98 ILE A C 1
ATOM 734 O O . ILE A 1 98 ? 9.896 -6.977 -12.678 1.00 92.00 98 ILE A O 1
ATOM 738 N N . TRP A 1 99 ? 11.858 -5.885 -12.820 1.00 90.12 99 TRP A N 1
ATOM 739 C CA . TRP A 1 99 ? 12.337 -6.464 -14.060 1.00 90.12 99 TRP A CA 1
ATOM 740 C C . TRP A 1 99 ? 13.270 -7.624 -13.773 1.00 90.12 99 TRP A C 1
ATOM 742 O O . TRP A 1 99 ? 14.114 -7.589 -12.875 1.00 90.12 99 TRP A O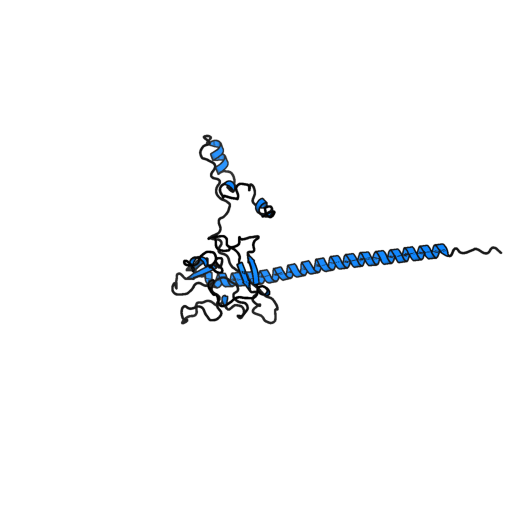 1
ATOM 752 N N . ARG A 1 100 ? 13.137 -8.652 -14.596 1.00 88.12 100 ARG A N 1
ATOM 753 C CA . ARG A 1 100 ? 13.959 -9.849 -14.557 1.00 88.12 100 ARG A CA 1
ATOM 754 C C . ARG A 1 100 ? 15.057 -9.744 -15.597 1.00 88.12 100 ARG A C 1
ATOM 756 O O . ARG A 1 100 ? 14.791 -9.799 -16.789 1.00 88.12 100 ARG A O 1
ATOM 763 N N . THR A 1 101 ? 16.304 -9.629 -15.155 1.00 87.75 101 THR A N 1
ATOM 764 C CA . THR A 1 101 ? 17.450 -9.574 -16.080 1.00 87.75 101 THR A CA 1
ATOM 765 C C . THR A 1 101 ? 17.745 -10.940 -16.703 1.00 87.75 101 THR A C 1
ATOM 767 O O . THR A 1 101 ? 18.374 -11.026 -17.750 1.00 87.75 101 THR A O 1
ATOM 770 N N . ASP A 1 102 ? 17.294 -12.023 -16.065 1.00 87.31 102 ASP A N 1
ATOM 771 C CA . ASP A 1 102 ? 17.420 -13.389 -16.574 1.00 87.31 102 ASP A CA 1
ATOM 772 C C . ASP A 1 102 ? 16.399 -13.739 -17.665 1.00 87.31 102 ASP A C 1
ATOM 774 O O . ASP A 1 102 ? 16.674 -14.620 -18.474 1.00 87.31 102 ASP A O 1
ATOM 778 N N . LEU A 1 103 ? 15.245 -13.067 -17.687 1.00 84.44 103 LEU A N 1
ATOM 779 C CA . LEU A 1 103 ? 14.168 -13.273 -18.658 1.00 84.44 103 LEU A CA 1
ATOM 780 C C . LEU A 1 103 ? 13.630 -11.904 -19.112 1.00 84.44 103 LEU A C 1
ATOM 782 O O . LEU A 1 103 ? 12.596 -11.467 -18.604 1.00 84.44 103 LEU A O 1
ATOM 786 N N . PRO A 1 104 ? 14.330 -11.216 -20.033 1.00 82.25 104 PRO A N 1
ATOM 787 C CA . PRO A 1 104 ? 13.977 -9.857 -20.448 1.00 82.25 104 PRO A CA 1
ATOM 788 C C . PRO A 1 104 ? 12.661 -9.779 -21.234 1.00 82.25 104 PRO A C 1
ATOM 790 O O . PRO A 1 104 ? 12.057 -8.713 -21.285 1.00 82.25 104 PRO A O 1
ATOM 793 N N . ASP A 1 105 ? 12.210 -10.894 -21.814 1.00 83.44 105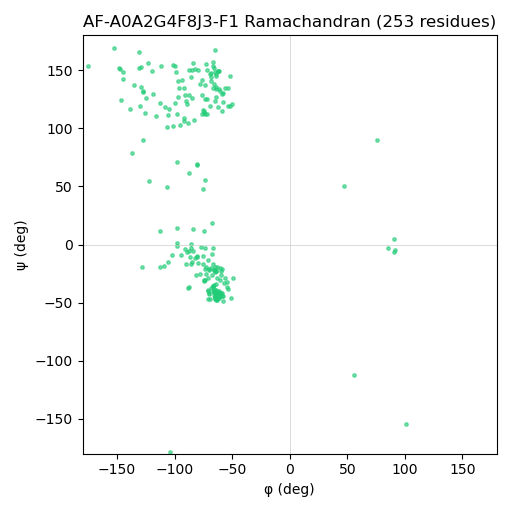 ASP A N 1
ATOM 794 C CA . ASP A 1 105 ? 10.949 -10.964 -22.558 1.00 83.44 105 ASP A CA 1
ATOM 795 C C . ASP A 1 105 ? 9.723 -10.979 -21.634 1.00 83.44 105 ASP A C 1
ATOM 797 O O . ASP A 1 105 ? 8.610 -10.723 -22.087 1.00 83.44 105 ASP A O 1
ATOM 801 N N . LEU A 1 106 ? 9.903 -11.279 -20.340 1.00 83.88 106 LEU A N 1
ATOM 802 C CA . LEU A 1 106 ? 8.803 -11.263 -19.382 1.00 83.88 106 LEU A CA 1
ATOM 803 C C . LEU A 1 106 ? 8.466 -9.829 -18.957 1.00 83.88 106 LEU A C 1
ATOM 805 O O . LEU A 1 106 ? 9.368 -9.043 -18.646 1.00 83.88 106 LEU A O 1
ATOM 809 N N . PRO A 1 107 ? 7.171 -9.494 -18.845 1.00 86.88 107 PRO A N 1
ATOM 810 C CA . PRO A 1 107 ? 6.764 -8.206 -18.322 1.00 86.88 107 PRO A CA 1
ATOM 811 C C . PRO A 1 107 ? 7.143 -8.065 -16.837 1.00 86.88 107 PRO A C 1
ATOM 813 O O . PRO A 1 107 ? 7.213 -9.062 -16.109 1.00 86.88 107 PRO A O 1
ATOM 816 N N . PRO A 1 108 ? 7.371 -6.829 -16.357 1.00 89.06 108 PRO A N 1
ATOM 817 C CA . PRO A 1 108 ? 7.721 -6.590 -14.965 1.00 89.06 108 PRO A CA 1
ATOM 818 C C . PRO A 1 108 ? 6.550 -6.869 -14.019 1.00 89.06 108 PRO A C 1
ATOM 820 O O . PRO A 1 108 ? 5.391 -6.591 -14.333 1.00 89.06 108 PRO A O 1
ATOM 823 N N . ALA A 1 109 ? 6.863 -7.355 -12.819 1.00 90.62 109 ALA A N 1
ATOM 824 C CA . ALA A 1 109 ? 5.875 -7.543 -11.760 1.00 90.62 109 ALA A CA 1
ATOM 825 C C . ALA A 1 109 ? 5.663 -6.236 -10.974 1.00 90.62 109 ALA A C 1
ATOM 827 O O . ALA A 1 109 ? 6.625 -5.666 -10.465 1.00 90.62 109 ALA A O 1
ATOM 828 N N . TRP A 1 110 ? 4.421 -5.761 -10.844 1.00 92.69 110 TRP A N 1
ATOM 829 C CA . TRP A 1 110 ? 4.074 -4.536 -10.106 1.00 92.69 110 TRP A CA 1
ATOM 830 C C . TRP A 1 110 ? 3.771 -4.809 -8.631 1.00 92.69 110 TRP A C 1
ATOM 832 O O . TRP A 1 110 ? 2.836 -5.547 -8.311 1.00 92.69 110 TRP A O 1
ATOM 842 N N . LEU A 1 111 ? 4.487 -4.138 -7.723 1.00 92.94 111 LEU A N 1
ATOM 843 C CA . LEU A 1 111 ? 4.348 -4.289 -6.267 1.00 92.94 11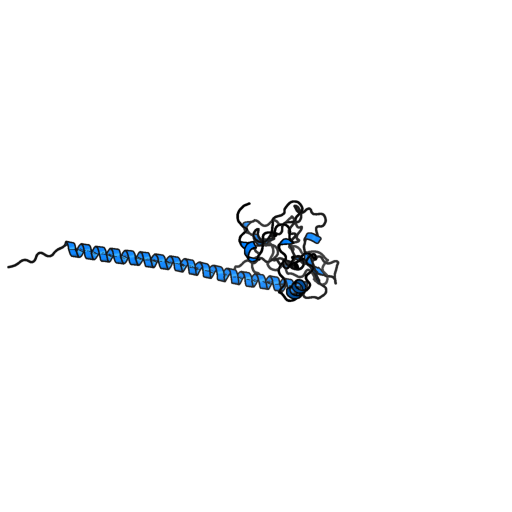1 LEU A CA 1
ATOM 844 C C . LEU A 1 111 ? 3.167 -3.508 -5.677 1.00 92.94 111 LEU A C 1
ATOM 846 O O . LEU A 1 111 ? 3.323 -2.543 -4.920 1.00 92.94 111 LEU A O 1
ATOM 850 N N . ILE A 1 112 ? 1.963 -3.964 -5.997 1.00 93.50 112 ILE A N 1
ATOM 851 C CA . ILE A 1 112 ? 0.704 -3.434 -5.469 1.00 93.50 112 ILE A CA 1
ATOM 852 C C . ILE A 1 112 ? -0.193 -4.566 -4.959 1.00 93.50 112 ILE A C 1
ATOM 854 O O . ILE A 1 112 ? 0.050 -5.740 -5.240 1.00 93.50 112 ILE A O 1
ATOM 858 N N . SER A 1 113 ? -1.231 -4.224 -4.192 1.00 90.81 113 SER A N 1
ATOM 859 C CA . SER A 1 113 ? -2.216 -5.198 -3.696 1.00 90.81 113 SER A CA 1
ATOM 860 C C . SER A 1 113 ? -3.131 -5.772 -4.782 1.00 90.81 113 SER A C 1
ATOM 862 O O . SER A 1 113 ? -3.687 -6.850 -4.585 1.00 90.81 113 SER A O 1
ATOM 864 N N . GLY A 1 114 ? -3.273 -5.083 -5.919 1.00 90.81 114 GLY A N 1
ATOM 865 C CA . GLY A 1 114 ? -4.080 -5.528 -7.057 1.00 90.81 114 GLY A CA 1
ATOM 866 C C . GLY A 1 114 ? -5.451 -4.861 -7.144 1.00 90.81 114 GLY A C 1
ATOM 867 O O . GLY A 1 114 ? -5.642 -3.737 -6.674 1.00 90.81 114 GLY A O 1
ATOM 868 N N . ARG A 1 115 ? -6.396 -5.552 -7.788 1.00 90.19 115 ARG A N 1
ATOM 869 C CA . ARG A 1 115 ? -7.764 -5.075 -8.041 1.00 90.19 115 ARG A CA 1
ATOM 870 C C . ARG A 1 115 ? -8.747 -5.656 -7.028 1.00 90.19 115 ARG A C 1
ATOM 872 O O . ARG A 1 115 ? -8.527 -6.746 -6.515 1.00 90.19 115 ARG A O 1
ATOM 879 N N . ALA A 1 116 ? -9.844 -4.947 -6.770 1.00 87.62 116 ALA A N 1
ATOM 880 C CA . ALA A 1 116 ? -10.886 -5.400 -5.845 1.00 87.62 116 ALA A CA 1
ATOM 881 C C . ALA A 1 116 ? -11.921 -6.335 -6.491 1.00 87.62 116 ALA A C 1
ATOM 883 O O . ALA A 1 116 ? -12.662 -6.993 -5.771 1.00 87.62 116 ALA A O 1
ATOM 884 N N . ASP A 1 117 ? -11.985 -6.400 -7.824 1.00 87.81 117 ASP A N 1
ATOM 885 C CA . ASP A 1 117 ? -12.864 -7.315 -8.568 1.00 87.81 117 ASP A CA 1
ATOM 886 C C . ASP A 1 117 ? -12.247 -8.706 -8.789 1.00 87.81 117 ASP A C 1
ATOM 888 O O . ASP A 1 117 ? -12.892 -9.581 -9.360 1.00 87.81 117 ASP A O 1
ATOM 892 N N . GLN A 1 118 ? -11.002 -8.908 -8.358 1.00 88.81 118 GLN A N 1
ATOM 893 C CA . GLN A 1 118 ? -10.264 -10.162 -8.487 1.00 88.81 118 GLN A CA 1
ATOM 894 C C . GLN A 1 118 ? -10.047 -10.798 -7.111 1.00 88.81 118 GLN A C 1
ATOM 896 O O . GLN A 1 118 ? -9.999 -10.078 -6.107 1.00 88.81 118 GLN A O 1
ATOM 901 N N . PRO A 1 119 ? -9.889 -12.132 -7.034 1.00 86.81 119 PRO A N 1
ATOM 902 C CA . PRO A 1 119 ? -9.587 -12.783 -5.772 1.00 86.81 119 PRO A CA 1
ATOM 903 C C . PRO A 1 119 ? -8.254 -12.286 -5.206 1.00 86.81 119 PRO A C 1
ATOM 905 O O . PRO A 1 119 ? -7.318 -11.926 -5.935 1.00 86.81 119 PRO A O 1
ATOM 908 N N . ALA A 1 120 ? -8.176 -12.282 -3.877 1.00 85.25 120 ALA A N 1
ATOM 909 C CA . ALA A 1 120 ? -6.989 -11.878 -3.145 1.00 85.25 120 ALA A CA 1
ATOM 910 C C . ALA A 1 120 ? -5.758 -12.662 -3.615 1.00 85.25 120 ALA A C 1
ATOM 912 O O . ALA A 1 120 ? -5.799 -13.879 -3.775 1.00 85.25 120 ALA A O 1
ATOM 913 N N . GLY A 1 121 ? -4.655 -11.950 -3.830 1.00 83.94 121 GLY A N 1
ATOM 914 C CA . GLY A 1 121 ? -3.388 -12.553 -4.230 1.00 83.94 121 GLY A CA 1
ATOM 915 C C . GLY A 1 121 ? -3.209 -12.787 -5.732 1.00 83.94 121 GLY A C 1
ATOM 916 O O . GLY A 1 121 ? -2.102 -13.137 -6.126 1.00 83.94 121 GLY A O 1
ATOM 917 N N . THR A 1 122 ? -4.209 -12.505 -6.580 1.00 87.62 122 THR A N 1
ATOM 918 C CA . THR A 1 122 ? -4.056 -12.544 -8.054 1.00 87.62 122 THR A CA 1
ATOM 919 C C . THR A 1 122 ? -2.838 -11.730 -8.507 1.00 87.62 122 THR A C 1
ATOM 921 O O . THR A 1 122 ? -1.985 -12.216 -9.237 1.00 87.62 122 THR A O 1
ATOM 924 N N . GLN A 1 123 ? -2.681 -10.520 -7.965 1.00 87.38 123 GLN A N 1
ATOM 925 C CA . GLN A 1 123 ? -1.548 -9.643 -8.269 1.00 87.38 123 GLN A CA 1
ATOM 926 C C . GLN A 1 123 ? -0.195 -10.169 -7.757 1.00 87.38 123 GLN A C 1
ATOM 928 O O . GLN A 1 123 ? 0.834 -9.806 -8.315 1.00 87.38 123 GLN A O 1
ATOM 933 N N . SER A 1 124 ? -0.193 -10.991 -6.701 1.00 83.75 124 SER A N 1
ATOM 934 C CA . SER A 1 124 ? 1.020 -11.584 -6.120 1.00 83.75 124 SER A CA 1
ATOM 935 C C . SER A 1 124 ? 1.380 -12.944 -6.717 1.00 83.75 124 SER A C 1
ATOM 937 O O . SER A 1 124 ? 2.399 -13.522 -6.342 1.00 83.75 124 SER A O 1
ATOM 939 N N . LEU A 1 125 ? 0.553 -13.487 -7.614 1.00 82.38 125 LEU A N 1
ATOM 940 C CA . LEU A 1 125 ? 0.922 -14.676 -8.370 1.00 82.38 125 LEU A CA 1
ATOM 941 C C . LEU A 1 125 ? 2.124 -14.333 -9.244 1.00 82.38 125 LEU A C 1
ATOM 943 O O . LEU A 1 125 ? 2.091 -13.355 -9.994 1.00 82.38 125 LEU A O 1
ATOM 947 N N . SER A 1 126 ? 3.179 -15.142 -9.140 1.00 75.25 126 SER A N 1
ATOM 948 C CA . SER A 1 126 ? 4.361 -14.916 -9.959 1.00 75.25 126 SER A CA 1
ATOM 949 C C . SER A 1 126 ? 3.984 -15.023 -11.429 1.00 75.25 126 SER A C 1
ATOM 951 O O . SER A 1 126 ? 3.344 -15.986 -11.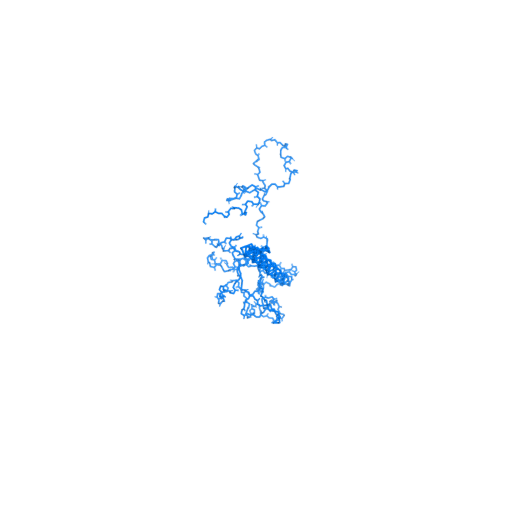851 1.00 75.25 126 SER A O 1
ATOM 953 N N . LEU A 1 127 ? 4.425 -14.046 -12.219 1.00 73.69 127 LEU A N 1
ATOM 954 C CA . LEU A 1 127 ? 4.261 -14.054 -13.675 1.00 73.69 127 LEU A CA 1
ATOM 955 C C . LEU A 1 127 ? 5.098 -15.161 -14.339 1.00 73.69 127 LEU A C 1
ATOM 957 O O . LEU A 1 127 ? 4.967 -15.426 -15.530 1.00 73.69 127 LEU A O 1
ATOM 961 N N . TYR A 1 128 ? 5.956 -15.827 -13.566 1.00 69.00 128 TYR A N 1
ATOM 962 C CA . TYR A 1 128 ? 6.716 -16.980 -14.001 1.00 69.00 128 TYR A CA 1
ATOM 963 C C . TYR A 1 128 ? 5.979 -18.279 -13.700 1.00 69.00 128 TYR A C 1
ATOM 965 O O . TYR A 1 128 ? 5.979 -18.777 -12.574 1.00 69.00 128 TYR A O 1
ATOM 973 N N . GLN A 1 129 ? 5.442 -18.879 -14.752 1.00 64.81 129 GLN A N 1
ATOM 974 C CA . GLN A 1 129 ? 5.031 -20.270 -14.746 1.00 64.81 129 GLN A CA 1
ATOM 975 C C . GLN A 1 129 ? 5.737 -20.968 -15.906 1.00 64.81 129 GLN A C 1
ATOM 977 O O . GLN A 1 129 ? 5.701 -20.501 -17.044 1.00 64.81 129 GLN A O 1
ATOM 982 N N . THR A 1 130 ? 6.444 -22.060 -15.618 1.00 57.06 130 THR A N 1
ATOM 983 C CA . THR A 1 130 ? 7.146 -22.841 -16.642 1.00 57.06 130 THR A CA 1
ATOM 984 C C . THR A 1 130 ? 6.165 -23.231 -17.755 1.00 57.06 130 THR A C 1
ATOM 986 O O . THR A 1 130 ? 5.178 -23.911 -17.489 1.00 57.06 130 THR A O 1
ATOM 989 N N . GLY A 1 131 ? 6.429 -22.783 -18.989 1.00 59.09 131 GLY A N 1
ATOM 990 C CA . GLY A 1 131 ? 5.581 -23.043 -20.161 1.00 59.09 131 GLY A CA 1
ATOM 991 C C . GLY A 1 131 ? 4.479 -22.010 -20.444 1.00 59.09 131 GLY A C 1
ATOM 992 O O . GLY A 1 131 ? 3.690 -22.235 -21.358 1.00 59.09 131 GLY A O 1
ATOM 993 N N . ALA A 1 132 ? 4.405 -20.899 -19.702 1.00 62.25 132 ALA A N 1
ATOM 994 C CA . ALA A 1 132 ? 3.459 -19.815 -19.975 1.00 62.25 132 ALA A CA 1
ATOM 995 C C . ALA A 1 132 ? 3.982 -18.822 -21.029 1.00 62.25 132 ALA A C 1
ATOM 997 O O . ALA A 1 132 ? 5.188 -18.599 -21.151 1.00 62.25 132 ALA A O 1
ATOM 998 N N . ALA A 1 133 ? 3.053 -18.217 -21.775 1.00 63.84 133 ALA A N 1
ATOM 999 C CA . ALA A 1 133 ? 3.337 -17.078 -22.642 1.00 63.84 133 ALA A CA 1
ATOM 1000 C C . ALA A 1 133 ? 3.826 -15.877 -21.804 1.00 63.84 133 ALA A C 1
ATOM 1002 O O . ALA A 1 133 ? 3.396 -15.737 -20.656 1.00 63.84 133 ALA A O 1
ATOM 1003 N N . PRO A 1 134 ? 4.696 -15.009 -22.351 1.00 68.31 134 PRO A N 1
ATOM 1004 C CA . PRO A 1 134 ? 5.260 -13.853 -21.654 1.00 68.31 134 PRO A CA 1
ATOM 1005 C C . PRO A 1 134 ? 4.254 -12.694 -21.523 1.00 68.31 134 PRO A C 1
ATOM 1007 O O . PRO A 1 134 ? 4.569 -11.546 -21.809 1.00 68.31 134 PRO A O 1
ATOM 1010 N N . ASP A 1 135 ? 3.037 -12.991 -21.081 1.00 78.94 135 ASP A N 1
ATOM 1011 C CA . ASP A 1 135 ? 1.941 -12.036 -20.977 1.00 78.94 135 ASP A CA 1
ATOM 1012 C C . ASP A 1 135 ? 1.404 -11.964 -19.548 1.00 78.94 135 ASP A C 1
ATOM 1014 O O . ASP A 1 135 ? 1.501 -12.900 -18.750 1.00 78.94 135 ASP A O 1
ATOM 1018 N N . TYR A 1 136 ? 0.787 -10.831 -19.221 1.00 85.25 136 TYR A N 1
ATOM 1019 C CA . TYR A 1 136 ? 0.029 -10.705 -17.984 1.00 85.25 136 TYR A CA 1
ATOM 1020 C C . TYR A 1 136 ? -1.177 -11.649 -17.995 1.00 85.25 136 TYR A C 1
ATOM 1022 O O . TYR A 1 136 ? -1.944 -11.689 -18.959 1.00 85.25 136 TYR A O 1
ATOM 1030 N N . HIS A 1 137 ? -1.389 -12.372 -16.896 1.00 81.62 137 HIS A N 1
ATOM 1031 C CA . HIS A 1 137 ? -2.575 -13.209 -16.748 1.00 81.62 137 HIS A CA 1
ATOM 1032 C C . HIS A 1 137 ? -3.857 -12.361 -16.671 1.00 81.62 137 HIS A C 1
ATOM 1034 O O . HIS A 1 137 ? -3.845 -11.182 -16.298 1.00 81.62 137 HIS A O 1
ATOM 1040 N N . ALA A 1 138 ? -4.995 -12.970 -17.010 1.00 82.62 138 ALA A N 1
ATOM 1041 C CA . ALA A 1 138 ? -6.292 -12.308 -16.921 1.00 82.62 138 ALA A CA 1
ATOM 1042 C C . ALA A 1 138 ? -6.566 -11.832 -15.483 1.00 82.62 138 ALA A C 1
ATOM 1044 O O . ALA A 1 138 ? -6.426 -12.597 -14.535 1.00 82.62 138 ALA A O 1
ATOM 1045 N N . GLY A 1 139 ? -6.958 -10.566 -15.325 1.00 82.81 139 GLY A N 1
ATOM 1046 C CA . GLY A 1 139 ? -7.190 -9.961 -14.008 1.00 82.81 139 GLY A CA 1
ATOM 1047 C C . GLY A 1 139 ? -5.964 -9.277 -13.394 1.00 82.81 139 GLY A C 1
ATOM 1048 O O . GLY A 1 139 ? -6.117 -8.566 -12.404 1.00 82.81 139 GLY A O 1
ATOM 1049 N N . TYR A 1 140 ? -4.779 -9.385 -13.996 1.00 88.12 140 TYR A N 1
ATOM 1050 C CA . TYR A 1 140 ? -3.618 -8.609 -13.564 1.00 88.12 140 TYR A CA 1
ATOM 1051 C C . TYR A 1 140 ? -3.795 -7.115 -13.863 1.00 88.12 140 TYR A C 1
ATOM 1053 O O . TYR A 1 140 ? -4.378 -6.745 -14.888 1.00 88.12 140 TYR A O 1
ATOM 1061 N N . TRP A 1 141 ? -3.296 -6.246 -12.980 1.00 90.12 141 TRP A N 1
ATOM 1062 C CA . TRP A 1 141 ? -3.401 -4.799 -13.162 1.00 90.12 141 TRP A CA 1
ATOM 1063 C C . TRP A 1 141 ? -2.062 -4.172 -13.517 1.00 90.12 141 TRP A C 1
ATOM 1065 O O . TRP A 1 141 ? -1.116 -4.197 -12.727 1.00 90.12 141 TRP A O 1
ATOM 1075 N N . ALA A 1 142 ? -2.017 -3.572 -14.705 1.00 89.44 142 ALA A N 1
ATOM 1076 C CA . ALA A 1 142 ? -0.880 -2.796 -15.175 1.00 89.44 142 ALA A CA 1
ATOM 1077 C C . ALA A 1 142 ? -1.108 -1.281 -14.970 1.00 89.44 142 ALA A C 1
ATOM 1079 O O . ALA A 1 142 ? -2.248 -0.818 -15.097 1.00 89.44 142 ALA A O 1
ATOM 1080 N N . PRO A 1 143 ? -0.045 -0.486 -14.726 1.00 89.12 143 PRO A N 1
ATOM 1081 C CA . PRO A 1 143 ? -0.136 0.953 -14.462 1.00 89.12 143 PRO A CA 1
ATOM 1082 C C . PRO A 1 143 ? -0.899 1.736 -15.534 1.00 89.12 143 PRO A C 1
ATOM 1084 O O . PRO A 1 143 ? -1.677 2.631 -15.218 1.00 89.12 143 PRO A O 1
ATOM 1087 N N . TRP A 1 144 ? -0.720 1.369 -16.805 1.00 86.31 144 TRP A N 1
ATOM 1088 C CA . TRP A 1 144 ? -1.291 2.063 -17.963 1.00 86.31 144 TRP A CA 1
ATOM 1089 C C . TRP A 1 144 ? -2.729 1.659 -18.315 1.00 86.31 144 TRP A C 1
ATOM 1091 O O . TRP A 1 144 ? -3.324 2.251 -19.220 1.00 86.31 144 TRP A O 1
ATOM 1101 N N . GLN A 1 145 ? -3.299 0.657 -17.642 1.00 84.94 145 GLN A N 1
ATOM 1102 C CA . GLN A 1 145 ? -4.601 0.096 -17.999 1.00 84.94 145 GLN A CA 1
ATOM 1103 C C . GLN A 1 145 ? -5.741 1.109 -17.798 1.00 84.94 145 GLN A C 1
ATOM 1105 O O . GLN A 1 145 ? -5.799 1.818 -16.797 1.00 84.94 145 GLN A O 1
ATOM 1110 N N . THR A 1 146 ? -6.677 1.158 -18.751 1.00 79.94 146 THR A N 1
ATOM 1111 C CA . THR A 1 146 ? -7.802 2.116 -18.769 1.00 79.94 146 THR A CA 1
ATOM 1112 C C . THR A 1 146 ? -9.167 1.488 -18.496 1.00 79.94 146 THR A C 1
ATOM 1114 O O . THR A 1 146 ? -10.105 2.198 -18.152 1.00 79.94 146 THR A O 1
ATOM 1117 N N . GLY A 1 147 ? -9.291 0.166 -18.647 1.00 77.88 147 GLY A N 1
ATOM 1118 C CA . GLY A 1 147 ? -10.572 -0.544 -18.550 1.00 77.88 147 GLY A CA 1
ATOM 1119 C C . GLY A 1 147 ? -11.055 -0.831 -17.126 1.00 77.88 147 GLY A C 1
ATOM 1120 O O . GLY A 1 147 ? -12.189 -1.262 -16.952 1.00 77.88 147 GLY A O 1
ATOM 1121 N N . TYR A 1 148 ? -10.217 -0.607 -16.111 1.00 84.88 148 TYR A N 1
ATOM 1122 C CA . TYR A 1 148 ? -10.567 -0.818 -14.707 1.00 84.88 148 TYR A CA 1
ATOM 1123 C C . TYR A 1 148 ? -10.538 0.518 -13.960 1.00 84.88 148 TYR A C 1
ATOM 1125 O O . TYR A 1 148 ? -9.469 1.091 -13.755 1.00 84.88 148 TYR A O 1
ATOM 1133 N N . ASN A 1 149 ? -11.716 1.008 -13.566 1.00 83.06 149 ASN A N 1
ATOM 1134 C CA . ASN A 1 149 ? -11.878 2.249 -12.813 1.00 83.06 149 ASN A CA 1
ATOM 1135 C C . ASN A 1 149 ? -12.717 1.983 -11.550 1.00 83.06 149 ASN A C 1
ATOM 1137 O O . ASN A 1 149 ? -13.948 2.038 -11.616 1.00 83.06 149 ASN A O 1
ATOM 1141 N N . PRO A 1 150 ? -12.082 1.630 -10.418 1.00 84.50 150 PRO A N 1
ATOM 1142 C CA . PRO A 1 150 ? -12.799 1.375 -9.175 1.00 84.50 150 PRO A CA 1
ATOM 1143 C C . PRO A 1 150 ? -13.499 2.646 -8.675 1.00 84.50 150 PRO A C 1
ATOM 1145 O O . PRO A 1 150 ? -12.982 3.752 -8.814 1.00 84.50 150 PRO A O 1
ATOM 1148 N N . GLY A 1 151 ? -14.681 2.491 -8.071 1.00 83.69 151 GLY A N 1
ATOM 1149 C CA . GLY A 1 151 ? -15.393 3.611 -7.453 1.00 83.69 151 GLY A CA 1
ATOM 1150 C C . GLY A 1 151 ? -14.605 4.193 -6.275 1.00 83.69 151 GLY A C 1
ATOM 1151 O O . GLY A 1 151 ? -13.946 3.448 -5.544 1.00 83.69 151 GLY A O 1
ATOM 1152 N N . ALA A 1 152 ? -14.707 5.507 -6.058 1.00 82.81 152 ALA A N 1
ATOM 1153 C CA . ALA A 1 152 ? -13.952 6.220 -5.021 1.00 82.81 152 ALA A CA 1
ATOM 1154 C C . ALA A 1 152 ? -14.138 5.624 -3.608 1.00 82.81 152 ALA A C 1
ATOM 1156 O O . ALA A 1 152 ? -13.187 5.580 -2.832 1.00 82.81 152 ALA A O 1
ATOM 1157 N N . ASP A 1 153 ? -15.314 5.067 -3.301 1.00 83.81 153 ASP A N 1
ATOM 1158 C CA . ASP A 1 153 ? -15.620 4.428 -2.008 1.00 83.81 153 ASP A CA 1
ATOM 1159 C C . ASP A 1 153 ? -14.759 3.185 -1.721 1.00 83.81 153 ASP A C 1
ATOM 1161 O O . ASP A 1 153 ? -14.463 2.832 -0.568 1.00 83.81 153 ASP A O 1
ATOM 1165 N N . THR A 1 154 ? -14.332 2.506 -2.786 1.00 85.75 154 THR A N 1
ATOM 1166 C CA . THR A 1 154 ? -13.499 1.302 -2.709 1.00 85.75 154 THR A CA 1
ATOM 1167 C C . THR A 1 154 ? -12.015 1.630 -2.627 1.00 85.75 154 THR A C 1
ATOM 1169 O O . THR A 1 154 ? -11.237 0.780 -2.200 1.00 85.75 154 THR A O 1
ATOM 1172 N N . MET A 1 155 ? -11.617 2.857 -2.972 1.00 88.88 155 MET A N 1
ATOM 1173 C CA . MET A 1 155 ? -10.228 3.295 -2.939 1.00 88.88 155 MET A CA 1
ATOM 1174 C C . MET A 1 155 ? -9.798 3.713 -1.533 1.00 88.88 155 MET A C 1
ATOM 1176 O O . MET A 1 155 ? -10.584 4.154 -0.692 1.00 88.88 155 MET A O 1
ATOM 1180 N N . VAL A 1 156 ? -8.509 3.540 -1.269 1.00 90.38 156 VAL A N 1
ATOM 1181 C CA . VAL A 1 156 ? -7.820 4.105 -0.117 1.00 90.38 156 VAL A CA 1
ATOM 1182 C C . VAL A 1 156 ? -6.595 4.862 -0.611 1.00 90.38 156 VAL A C 1
ATOM 1184 O O . VAL A 1 156 ? -5.815 4.349 -1.417 1.00 90.38 156 VAL A O 1
ATOM 1187 N N . ASN A 1 157 ? -6.432 6.094 -0.132 1.00 90.44 157 ASN A N 1
ATOM 1188 C CA . ASN A 1 157 ? -5.242 6.890 -0.408 1.00 90.44 157 ASN A CA 1
ATOM 1189 C C . ASN A 1 157 ? -4.103 6.369 0.467 1.00 90.44 157 ASN A C 1
ATOM 1191 O O . ASN A 1 157 ? -4.147 6.496 1.689 1.00 90.44 157 ASN A O 1
ATOM 1195 N N . LEU A 1 158 ? -3.101 5.767 -0.168 1.00 89.56 158 LEU A N 1
ATOM 1196 C CA . LEU A 1 158 ? -1.892 5.278 0.494 1.00 89.56 158 LEU A CA 1
ATOM 1197 C C . LEU A 1 158 ? -0.840 6.382 0.593 1.00 89.56 158 LEU A C 1
ATOM 1199 O O . LEU A 1 158 ? -0.153 6.493 1.603 1.00 89.56 158 LEU A O 1
ATOM 1203 N N . VAL A 1 159 ? -0.754 7.223 -0.440 1.00 89.00 159 VAL A N 1
ATOM 1204 C CA . VAL A 1 159 ? 0.061 8.441 -0.451 1.00 89.00 159 VAL A CA 1
ATOM 1205 C C . VAL A 1 159 ? -0.845 9.606 -0.828 1.00 89.00 159 VAL A C 1
ATOM 1207 O O . VAL A 1 159 ? -1.371 9.657 -1.941 1.00 89.00 159 VAL A O 1
ATOM 1210 N N . GLY A 1 160 ? -1.061 10.508 0.130 1.00 86.88 160 GLY A N 1
ATOM 1211 C CA . GLY A 1 160 ? -1.926 11.678 -0.009 1.00 86.88 160 GLY A CA 1
ATOM 1212 C C . GLY A 1 160 ? -1.159 12.987 -0.201 1.00 86.88 160 GLY A C 1
ATOM 1213 O O . GLY A 1 160 ? 0.072 13.020 -0.199 1.00 86.88 160 GLY A O 1
ATOM 1214 N N . THR A 1 161 ? -1.907 14.086 -0.294 1.00 81.44 161 THR A N 1
ATOM 1215 C CA . THR A 1 161 ? -1.387 15.447 -0.521 1.00 81.44 161 THR A CA 1
ATOM 1216 C C . THR A 1 161 ? -0.478 15.971 0.592 1.00 81.44 161 THR A C 1
ATOM 1218 O O . THR A 1 161 ? 0.318 16.870 0.353 1.00 81.44 161 THR A O 1
ATOM 1221 N N . GLY A 1 162 ? -0.543 15.387 1.793 1.00 76.62 162 GLY A N 1
ATOM 1222 C CA . GLY A 1 162 ? 0.385 15.690 2.888 1.00 76.62 162 GLY A CA 1
ATOM 1223 C C . GLY A 1 162 ? 1.780 15.070 2.729 1.00 76.62 162 GLY A C 1
ATOM 1224 O O . GLY A 1 162 ? 2.676 15.390 3.502 1.00 76.62 162 GLY A O 1
ATOM 1225 N N . SER A 1 163 ? 1.979 14.169 1.763 1.00 76.06 163 SER A N 1
ATOM 1226 C CA . SER A 1 163 ? 3.267 13.492 1.532 1.00 76.06 163 SER A CA 1
ATOM 1227 C C . SER A 1 163 ? 3.749 13.569 0.085 1.00 76.06 163 SER A C 1
ATOM 1229 O O . SER A 1 163 ? 4.935 13.372 -0.166 1.00 76.06 163 SER A O 1
ATOM 1231 N N . ALA A 1 164 ? 2.860 13.847 -0.870 1.00 83.06 164 ALA A N 1
ATOM 1232 C CA . ALA A 1 164 ? 3.213 14.001 -2.272 1.00 83.06 164 ALA A CA 1
ATOM 1233 C C . ALA A 1 164 ? 2.322 15.033 -2.971 1.00 83.06 164 ALA A C 1
ATOM 1235 O O . ALA A 1 164 ? 1.156 15.202 -2.624 1.00 83.06 164 ALA A O 1
ATOM 1236 N N . ALA A 1 165 ? 2.864 15.696 -3.991 1.00 82.31 165 ALA A N 1
ATOM 1237 C CA . ALA A 1 165 ? 2.122 16.666 -4.786 1.00 82.31 165 ALA A CA 1
ATOM 1238 C C . ALA A 1 165 ? 1.215 15.989 -5.831 1.00 82.31 165 ALA A C 1
ATOM 1240 O O . ALA A 1 165 ? 1.511 14.908 -6.360 1.00 82.31 165 ALA A O 1
ATOM 1241 N N . ALA A 1 166 ? 0.107 16.658 -6.155 1.00 82.06 166 ALA A N 1
ATOM 1242 C CA . ALA A 1 166 ? -0.691 16.331 -7.331 1.00 82.06 166 ALA A CA 1
ATOM 1243 C C . ALA A 1 166 ? 0.109 16.594 -8.623 1.00 82.06 166 ALA A C 1
ATOM 1245 O O . ALA A 1 166 ? 1.173 17.212 -8.591 1.00 82.06 166 ALA A O 1
ATOM 1246 N N . ALA A 1 167 ? -0.387 16.100 -9.761 1.00 82.12 167 ALA A N 1
ATOM 1247 C CA . ALA A 1 167 ? 0.238 16.409 -11.046 1.00 82.12 167 ALA A CA 1
ATOM 1248 C C . ALA A 1 167 ? 0.189 17.925 -11.304 1.00 82.12 167 ALA A C 1
ATOM 1250 O O . ALA A 1 167 ? -0.858 18.547 -11.130 1.00 82.12 167 ALA A O 1
ATOM 1251 N N . GLU A 1 168 ? 1.306 18.504 -11.742 1.00 81.56 168 GLU A N 1
ATOM 1252 C CA . GLU A 1 168 ? 1.431 19.938 -12.016 1.00 81.56 168 GLU A CA 1
ATOM 1253 C C . GLU A 1 168 ? 2.224 20.155 -13.309 1.00 81.56 168 GLU A C 1
ATOM 1255 O O . GLU A 1 168 ? 3.402 19.798 -13.401 1.00 81.56 168 GLU A O 1
ATOM 1260 N N . GLY A 1 169 ? 1.590 20.744 -14.327 1.00 79.69 169 GLY A N 1
ATOM 1261 C CA . GLY A 1 169 ? 2.219 20.990 -15.626 1.00 79.69 169 GLY A CA 1
ATOM 1262 C C . GLY A 1 169 ? 2.781 19.704 -16.243 1.00 79.69 169 GLY A C 1
ATOM 1263 O O . GLY A 1 169 ? 2.026 18.807 -16.608 1.00 79.69 169 GLY A O 1
ATOM 1264 N N . ASN A 1 170 ? 4.113 19.617 -16.340 1.00 76.88 170 ASN A N 1
ATOM 1265 C CA . ASN A 1 170 ? 4.824 18.442 -16.857 1.00 76.88 170 ASN A CA 1
ATOM 1266 C C . ASN A 1 170 ? 5.357 17.500 -15.754 1.00 76.88 170 ASN A C 1
ATOM 1268 O O . ASN A 1 170 ? 6.196 16.645 -16.031 1.00 76.88 170 ASN A O 1
ATOM 1272 N N . ARG A 1 171 ? 4.899 17.650 -14.503 1.00 79.00 171 ARG A N 1
ATOM 1273 C CA . ARG A 1 171 ? 5.251 16.765 -13.382 1.00 79.00 171 ARG A CA 1
ATOM 1274 C C . ARG A 1 171 ? 4.142 15.742 -13.126 1.00 79.00 171 ARG A C 1
ATOM 1276 O O . ARG A 1 171 ? 3.006 16.154 -12.874 1.00 79.00 171 ARG A O 1
ATOM 1283 N N . PRO A 1 172 ? 4.440 14.432 -13.182 1.00 81.19 172 PRO A N 1
ATOM 1284 C CA . PRO A 1 172 ? 3.453 13.397 -12.903 1.00 81.19 172 PRO A CA 1
ATOM 1285 C C . PRO A 1 172 ? 3.029 13.429 -11.427 1.00 81.19 172 PRO A C 1
ATOM 1287 O O . PRO A 1 172 ? 3.784 13.870 -10.560 1.00 81.19 172 PRO A O 1
ATOM 1290 N N . SER A 1 173 ? 1.815 12.955 -11.133 1.00 85.62 173 SER A N 1
ATOM 1291 C CA . SER A 1 173 ? 1.298 12.943 -9.760 1.00 85.62 173 SER A CA 1
ATOM 1292 C C . SER A 1 173 ? 2.090 11.991 -8.866 1.00 85.62 173 SER A C 1
ATOM 1294 O O . SER A 1 173 ? 2.317 10.841 -9.229 1.00 85.62 173 SER A O 1
ATOM 1296 N N . GLY A 1 174 ? 2.445 12.441 -7.662 1.00 84.94 174 GLY A N 1
ATOM 1297 C CA . GLY A 1 174 ? 3.041 11.584 -6.638 1.00 84.94 174 GLY A CA 1
ATOM 1298 C C . GLY A 1 174 ? 2.018 10.840 -5.769 1.00 84.94 174 GLY A C 1
ATOM 1299 O O . GLY A 1 174 ? 2.407 10.122 -4.849 1.00 84.94 174 GLY A O 1
ATOM 1300 N N . LEU A 1 175 ? 0.721 11.026 -6.023 1.00 88.62 175 LEU A N 1
ATOM 1301 C CA . LEU A 1 175 ? -0.350 10.415 -5.243 1.00 88.62 175 LEU A CA 1
ATOM 1302 C C . LEU A 1 175 ? -0.504 8.937 -5.606 1.00 88.62 175 LEU A C 1
ATOM 1304 O O . LEU A 1 175 ? -0.415 8.551 -6.772 1.00 88.62 175 LEU A O 1
ATOM 1308 N N . VAL A 1 176 ? -0.780 8.111 -4.598 1.00 90.44 176 VAL A N 1
ATOM 1309 C CA . VAL A 1 176 ? -1.025 6.678 -4.781 1.00 90.44 176 VAL A CA 1
ATOM 1310 C C . VAL A 1 176 ? -2.306 6.305 -4.069 1.00 90.44 176 VAL A C 1
ATOM 1312 O O . VAL A 1 176 ? -2.409 6.414 -2.846 1.00 90.44 176 VAL A O 1
ATOM 1315 N N . ALA A 1 177 ? -3.267 5.818 -4.843 1.00 90.94 177 ALA A N 1
ATOM 1316 C CA . ALA A 1 177 ? -4.510 5.277 -4.334 1.00 90.94 177 ALA A CA 1
ATOM 1317 C C . ALA A 1 177 ? -4.749 3.899 -4.947 1.00 90.94 177 ALA A C 1
ATOM 1319 O O . ALA A 1 177 ? -4.557 3.694 -6.145 1.00 90.94 177 ALA A O 1
ATOM 1320 N N . LEU A 1 178 ? -5.148 2.950 -4.106 1.00 92.38 178 LEU A N 1
ATOM 1321 C CA . LEU A 1 178 ? -5.424 1.575 -4.507 1.00 92.38 178 LEU A CA 1
ATOM 1322 C C . LEU A 1 178 ? -6.775 1.133 -3.948 1.00 92.38 178 LEU A C 1
ATOM 1324 O O . LEU A 1 178 ? -7.210 1.645 -2.914 1.00 92.38 178 LEU A O 1
ATOM 1328 N N . PRO A 1 179 ? -7.465 0.199 -4.615 1.00 92.56 179 PRO A N 1
ATOM 1329 C CA . PRO A 1 179 ? -8.697 -0.357 -4.104 1.00 92.56 179 PRO A CA 1
ATOM 1330 C C . PRO A 1 179 ? -8.417 -1.278 -2.909 1.00 92.56 179 PRO A C 1
ATOM 1332 O O . PRO A 1 179 ? -7.364 -1.908 -2.799 1.00 92.56 179 PRO A O 1
ATOM 1335 N N . LYS A 1 180 ? -9.389 -1.354 -2.004 1.00 90.31 180 LYS A N 1
ATOM 1336 C CA . LYS A 1 180 ? -9.394 -2.256 -0.851 1.00 90.31 180 LYS A CA 1
ATOM 1337 C C . LYS A 1 180 ? -9.658 -3.681 -1.345 1.00 90.31 180 LYS A C 1
ATOM 1339 O O . LYS A 1 180 ? -10.761 -3.967 -1.802 1.00 90.31 180 LYS A O 1
ATOM 1344 N N . VAL A 1 181 ? -8.671 -4.564 -1.236 1.00 89.94 181 VAL A N 1
ATOM 1345 C CA . VAL A 1 181 ? -8.793 -5.985 -1.598 1.00 89.94 181 VAL A CA 1
ATOM 1346 C C . VAL A 1 181 ? -9.204 -6.772 -0.357 1.00 89.94 181 VAL A C 1
ATOM 1348 O O . VAL A 1 181 ? -8.657 -6.540 0.723 1.00 89.94 181 VAL A O 1
ATOM 1351 N N . ALA A 1 182 ? -10.180 -7.671 -0.478 1.00 88.06 182 ALA A N 1
ATOM 1352 C CA . ALA A 1 182 ? -10.585 -8.532 0.632 1.00 88.06 182 ALA A CA 1
ATOM 1353 C C . ALA A 1 182 ? -9.449 -9.491 1.019 1.00 88.06 182 ALA A C 1
ATOM 1355 O O . ALA A 1 182 ? -8.655 -9.890 0.173 1.00 88.06 182 ALA A O 1
ATOM 1356 N N . LEU A 1 183 ? -9.348 -9.861 2.295 1.00 84.50 183 LEU A N 1
ATOM 1357 C CA . LEU A 1 183 ? -8.410 -10.898 2.726 1.00 84.50 183 LEU A CA 1
ATOM 1358 C C . LEU A 1 183 ? -8.746 -12.253 2.071 1.00 84.50 183 LEU A C 1
ATOM 1360 O O . LEU A 1 183 ? -9.917 -12.529 1.818 1.00 84.50 183 LEU A O 1
ATOM 1364 N N . PRO A 1 184 ? -7.741 -13.114 1.826 1.00 78.94 184 PRO A N 1
ATOM 1365 C CA . PRO A 1 184 ? -7.947 -14.410 1.174 1.00 78.94 184 PRO A CA 1
ATOM 1366 C C . PRO A 1 184 ? -8.791 -15.407 1.989 1.00 78.94 184 PRO A C 1
ATOM 1368 O O . PRO A 1 184 ? -9.348 -16.330 1.407 1.00 78.94 184 PRO A O 1
ATOM 1371 N N . ASP A 1 185 ? -8.890 -15.250 3.316 1.00 81.69 185 ASP A N 1
ATOM 1372 C CA . ASP A 1 185 ? -9.745 -16.090 4.171 1.00 81.69 185 ASP A CA 1
ATOM 1373 C C . ASP A 1 185 ? -11.136 -15.453 4.328 1.00 81.69 185 ASP A C 1
ATOM 1375 O O . ASP A 1 185 ? -11.291 -14.464 5.046 1.00 81.69 185 ASP A O 1
ATOM 1379 N N . GLU A 1 186 ? -12.161 -16.047 3.707 1.00 74.81 186 GLU A N 1
ATOM 1380 C CA . GLU A 1 186 ? -13.557 -15.578 3.758 1.00 74.81 186 GLU A CA 1
ATOM 1381 C C . GLU A 1 186 ? -14.144 -15.540 5.180 1.00 74.81 186 GLU A C 1
ATOM 1383 O O . GLU A 1 186 ? -15.084 -14.787 5.459 1.00 74.81 186 GLU A O 1
ATOM 1388 N N . ARG A 1 187 ? -13.585 -16.324 6.113 1.00 77.75 187 ARG A N 1
ATOM 1389 C CA . ARG A 1 187 ? -14.002 -16.320 7.522 1.00 77.75 187 ARG A CA 1
ATOM 1390 C C . ARG A 1 187 ? -13.535 -15.060 8.250 1.00 77.75 187 ARG A C 1
ATOM 1392 O O . ARG A 1 187 ? -14.149 -14.658 9.241 1.00 77.75 187 ARG A O 1
ATOM 1399 N N . ILE A 1 188 ? -12.457 -14.432 7.778 1.00 75.00 188 ILE A N 1
ATOM 1400 C CA . ILE A 1 188 ? -11.878 -13.225 8.364 1.00 75.00 188 ILE A CA 1
ATOM 1401 C C . ILE A 1 188 ? -12.304 -12.025 7.522 1.00 75.00 188 ILE A C 1
ATOM 1403 O O . ILE A 1 188 ? -11.731 -11.717 6.482 1.00 75.00 188 ILE A O 1
ATOM 1407 N N . LYS A 1 189 ? -13.300 -11.283 8.013 1.00 77.25 189 LYS A N 1
ATOM 1408 C CA . LYS A 1 189 ? -13.720 -10.036 7.367 1.00 77.25 189 LYS A CA 1
ATOM 1409 C C . LYS A 1 189 ? -12.668 -8.950 7.579 1.00 77.25 189 LYS A C 1
ATOM 1411 O O . LYS A 1 189 ? -12.495 -8.448 8.688 1.00 77.25 189 LYS A O 1
ATOM 1416 N N . GLY A 1 190 ? -12.004 -8.554 6.503 1.00 79.88 190 GLY A N 1
ATOM 1417 C CA . GLY A 1 190 ? -11.063 -7.446 6.490 1.00 79.88 190 GLY A CA 1
ATOM 1418 C C . GLY A 1 190 ? -10.569 -7.177 5.080 1.00 79.88 190 GLY A C 1
ATOM 1419 O O . GLY A 1 190 ? -10.548 -8.078 4.245 1.00 79.88 190 GLY A O 1
ATOM 1420 N N . ASN A 1 191 ? -10.170 -5.932 4.836 1.00 87.56 191 ASN A N 1
ATOM 1421 C CA . ASN A 1 191 ? -9.592 -5.528 3.566 1.00 87.56 191 ASN A CA 1
ATOM 1422 C C . ASN A 1 191 ? -8.179 -5.003 3.788 1.00 87.56 191 ASN A C 1
ATOM 1424 O O . ASN A 1 191 ? -7.891 -4.388 4.819 1.00 87.56 191 ASN A O 1
ATOM 1428 N N . TYR A 1 192 ? -7.327 -5.193 2.794 1.00 89.38 192 TYR A N 1
ATOM 1429 C CA . TYR A 1 192 ? -5.982 -4.662 2.766 1.00 89.38 192 TYR A CA 1
ATOM 1430 C C . TYR A 1 192 ? -5.723 -3.935 1.449 1.00 89.38 192 TYR A C 1
ATOM 1432 O O . TYR A 1 192 ? -6.314 -4.222 0.410 1.00 89.38 192 TYR A O 1
ATOM 1440 N N . ALA A 1 193 ? -4.819 -2.972 1.510 1.00 92.00 193 ALA A N 1
ATOM 1441 C CA . ALA A 1 193 ? -4.209 -2.363 0.346 1.00 92.00 193 ALA A CA 1
ATOM 1442 C C . ALA A 1 193 ? -2.766 -2.041 0.714 1.00 92.00 193 ALA A C 1
ATOM 1444 O O . ALA A 1 193 ? -2.477 -1.666 1.855 1.00 92.00 193 ALA A O 1
ATOM 1445 N N . TYR A 1 194 ? -1.859 -2.219 -0.233 1.00 93.50 194 TYR A N 1
ATOM 1446 C CA . TYR A 1 194 ? -0.466 -1.849 -0.059 1.00 93.50 194 TYR A CA 1
ATOM 1447 C C . TYR A 1 194 ? 0.120 -1.424 -1.395 1.00 93.50 194 TYR A C 1
ATOM 1449 O O . TYR A 1 194 ? -0.282 -1.895 -2.459 1.00 93.50 194 TYR A O 1
ATOM 1457 N N . TRP A 1 195 ? 1.115 -0.559 -1.301 1.00 93.38 195 TRP A N 1
ATOM 1458 C CA . TRP A 1 195 ? 1.977 -0.151 -2.391 1.00 93.38 195 TRP A CA 1
ATOM 1459 C C . TRP A 1 195 ? 3.399 -0.163 -1.853 1.00 93.38 195 TRP A C 1
ATOM 1461 O O . TRP A 1 195 ? 3.634 0.280 -0.726 1.00 93.38 195 TRP A O 1
ATOM 1471 N N . VAL A 1 196 ? 4.329 -0.678 -2.649 1.00 92.44 196 VAL A N 1
ATOM 1472 C CA . VAL A 1 196 ? 5.750 -0.573 -2.341 1.00 92.44 196 VAL A CA 1
ATOM 1473 C C . VAL A 1 196 ? 6.351 0.484 -3.250 1.00 92.44 196 VAL A C 1
ATOM 1475 O O . VAL A 1 196 ? 6.348 0.342 -4.473 1.00 92.44 196 VAL A O 1
ATOM 1478 N N . GLY A 1 197 ? 6.842 1.559 -2.642 1.00 89.62 197 GLY A N 1
ATOM 1479 C CA . GLY A 1 197 ? 7.608 2.586 -3.330 1.00 89.62 197 GLY A CA 1
ATOM 1480 C C . GLY A 1 197 ? 9.082 2.226 -3.413 1.00 89.62 197 GLY A C 1
ATOM 1481 O O . GLY A 1 197 ? 9.644 1.672 -2.472 1.00 89.62 197 GLY A O 1
ATOM 1482 N N . ASP A 1 198 ? 9.705 2.586 -4.526 1.00 85.00 198 ASP A N 1
ATOM 1483 C CA . ASP A 1 198 ? 11.155 2.585 -4.647 1.00 85.00 198 ASP A CA 1
ATOM 1484 C C . ASP A 1 198 ? 11.742 3.804 -3.907 1.00 85.00 198 ASP A C 1
ATOM 1486 O O . ASP A 1 198 ? 11.305 4.946 -4.091 1.00 85.00 198 ASP A O 1
ATOM 1490 N N . GLU A 1 199 ? 12.715 3.549 -3.032 1.00 80.88 199 GLU A N 1
ATOM 1491 C CA . GLU A 1 199 ? 13.444 4.569 -2.269 1.00 80.88 199 GLU A CA 1
ATOM 1492 C C . GLU A 1 199 ? 14.691 5.071 -3.013 1.00 80.88 199 GLU A C 1
ATOM 1494 O O . GLU A 1 199 ? 15.196 6.146 -2.689 1.00 80.88 199 GLU A O 1
ATOM 1499 N N . GLY A 1 200 ? 15.175 4.351 -4.034 1.00 73.94 200 GLY A N 1
ATOM 1500 C CA . GLY A 1 200 ? 16.367 4.725 -4.809 1.00 73.94 200 GLY A CA 1
ATOM 1501 C C . GLY A 1 200 ? 16.211 6.025 -5.606 1.00 73.94 200 GLY A C 1
ATOM 1502 O O . GLY A 1 200 ? 17.191 6.674 -5.961 1.00 73.94 200 GLY A O 1
ATOM 1503 N N . ILE A 1 201 ? 14.971 6.443 -5.832 1.00 71.75 201 ILE A N 1
ATOM 1504 C CA . ILE A 1 201 ? 14.585 7.663 -6.552 1.00 71.75 201 ILE A CA 1
ATOM 1505 C C . ILE A 1 201 ? 14.255 8.835 -5.625 1.00 71.75 201 ILE A C 1
ATOM 1507 O O . ILE A 1 201 ? 13.904 9.919 -6.097 1.00 71.75 201 ILE A O 1
ATOM 1511 N N . LYS A 1 202 ? 14.325 8.634 -4.304 1.00 70.94 202 LYS A N 1
ATOM 1512 C CA . LYS A 1 202 ? 14.120 9.711 -3.340 1.00 70.94 202 LYS A CA 1
ATOM 1513 C C . LYS A 1 202 ? 15.452 10.363 -3.010 1.00 70.94 202 LYS A C 1
ATOM 1515 O O . LYS A 1 202 ? 16.414 9.708 -2.616 1.00 70.94 202 LYS A O 1
ATOM 1520 N N . ALA A 1 203 ? 15.493 11.684 -3.125 1.00 63.47 203 ALA A N 1
ATOM 1521 C CA . ALA A 1 203 ? 16.631 12.447 -2.649 1.00 63.47 203 ALA A CA 1
ATOM 1522 C C . ALA A 1 203 ? 16.622 12.464 -1.115 1.00 63.47 203 ALA A C 1
ATOM 1524 O O . ALA A 1 203 ? 15.647 12.886 -0.489 1.00 63.47 203 ALA A O 1
ATOM 1525 N N . ARG A 1 204 ? 17.726 12.035 -0.495 1.00 61.84 204 ARG A N 1
ATOM 1526 C CA . ARG A 1 204 ? 17.974 12.349 0.915 1.00 61.84 204 ARG A CA 1
ATOM 1527 C C . ARG A 1 204 ? 18.251 13.845 0.997 1.00 61.84 204 ARG A C 1
ATOM 1529 O O . ARG A 1 204 ? 19.230 14.298 0.423 1.00 61.84 204 ARG A O 1
ATOM 1536 N N . ILE A 1 205 ? 17.435 14.586 1.742 1.00 61.19 205 ILE A N 1
ATOM 1537 C CA . ILE A 1 205 ? 17.597 16.037 1.960 1.00 61.19 205 ILE A CA 1
ATOM 1538 C C . ILE A 1 205 ? 18.853 16.414 2.763 1.00 61.19 205 ILE A C 1
ATOM 1540 O O . ILE A 1 205 ? 19.150 17.593 2.919 1.00 61.19 205 ILE A O 1
ATOM 1544 N N . ASN A 1 206 ? 19.626 15.429 3.229 1.00 62.66 206 ASN A N 1
ATOM 1545 C CA . ASN A 1 206 ? 20.955 15.636 3.802 1.00 62.66 206 ASN A CA 1
ATOM 1546 C C . ASN A 1 206 ? 21.971 15.951 2.690 1.00 62.66 206 ASN A C 1
ATOM 1548 O O . ASN A 1 206 ? 22.964 15.237 2.527 1.00 62.66 206 ASN A O 1
ATOM 1552 N N . LEU A 1 207 ? 21.699 16.983 1.887 1.00 60.25 207 LEU A N 1
ATOM 1553 C CA . LEU A 1 207 ? 22.664 17.506 0.931 1.00 60.25 207 LEU A CA 1
ATOM 1554 C C . LEU A 1 207 ? 23.845 18.055 1.727 1.00 60.25 207 LEU A C 1
ATOM 1556 O O . LEU A 1 207 ? 23.671 18.735 2.740 1.00 60.25 207 LEU A O 1
ATOM 1560 N N . ARG A 1 208 ? 25.050 17.727 1.263 1.00 58.50 208 ARG A N 1
ATOM 1561 C CA . ARG A 1 208 ? 26.293 18.266 1.805 1.00 58.50 208 ARG A CA 1
ATOM 1562 C C . ARG A 1 208 ? 26.250 19.790 1.691 1.00 58.50 208 ARG A C 1
ATOM 1564 O O . ARG A 1 208 ? 26.119 20.296 0.580 1.00 58.50 208 ARG A O 1
ATOM 1571 N N . ASP A 1 209 ? 26.387 20.485 2.818 1.00 57.53 209 ASP A N 1
ATOM 1572 C CA . ASP A 1 209 ? 26.627 21.929 2.850 1.00 57.53 209 ASP A CA 1
ATOM 1573 C C . ASP A 1 209 ? 27.826 22.265 1.940 1.00 57.53 209 ASP A C 1
ATOM 1575 O O . ASP A 1 209 ? 28.935 21.752 2.136 1.00 57.53 209 ASP A O 1
ATOM 1579 N N . ILE A 1 210 ? 27.591 23.082 0.910 1.00 55.28 210 ILE A N 1
ATOM 1580 C CA . ILE A 1 210 ? 28.640 23.673 0.077 1.00 55.28 210 ILE A CA 1
ATOM 1581 C C . ILE A 1 210 ? 28.907 25.092 0.573 1.00 55.28 210 ILE A C 1
ATOM 1583 O O . ILE A 1 210 ? 28.573 26.075 -0.083 1.00 55.28 210 ILE A O 1
ATOM 1587 N N . ARG A 1 211 ? 29.530 25.213 1.748 1.00 56.28 211 ARG A N 1
ATOM 1588 C CA . ARG A 1 211 ? 29.985 26.519 2.231 1.00 56.28 211 ARG A CA 1
ATOM 1589 C C . ARG A 1 211 ? 30.960 27.117 1.202 1.00 56.28 211 ARG A C 1
ATOM 1591 O O . ARG A 1 211 ? 31.870 26.403 0.766 1.00 56.28 211 ARG A O 1
ATOM 1598 N N . PRO A 1 212 ? 30.772 28.375 0.766 1.00 54.62 212 PRO A N 1
ATOM 1599 C CA . PRO A 1 212 ? 31.587 28.966 -0.289 1.00 54.62 212 PRO A CA 1
ATOM 1600 C C . PRO A 1 212 ? 33.079 28.903 0.069 1.00 54.62 212 PRO A C 1
ATOM 1602 O O . PRO A 1 212 ? 33.476 29.226 1.186 1.00 54.62 212 PRO A O 1
ATOM 1605 N N . GLN A 1 213 ? 33.921 28.492 -0.889 1.00 53.75 213 GLN A N 1
ATOM 1606 C CA . GLN A 1 213 ? 35.385 28.374 -0.736 1.00 53.75 213 GLN A CA 1
ATOM 1607 C C . GLN A 1 213 ? 36.111 29.728 -0.564 1.00 53.75 213 GLN A C 1
ATOM 1609 O O . GLN A 1 213 ? 37.311 29.827 -0.803 1.00 53.75 213 GLN A O 1
ATOM 1614 N N . THR A 1 214 ? 35.406 30.793 -0.193 1.00 52.50 214 THR A N 1
ATOM 1615 C CA . THR A 1 214 ? 35.977 32.137 -0.056 1.00 52.50 214 THR A CA 1
ATOM 1616 C C . THR A 1 214 ? 36.584 32.410 1.319 1.00 52.50 214 THR A C 1
ATOM 1618 O O . THR A 1 214 ? 37.316 33.388 1.463 1.00 52.50 214 THR A O 1
ATOM 1621 N N . ASP A 1 215 ? 36.373 31.542 2.312 1.00 52.88 215 ASP A N 1
ATOM 1622 C CA . ASP A 1 215 ? 36.962 31.733 3.638 1.00 52.88 215 ASP A CA 1
ATOM 1623 C C . ASP A 1 215 ? 38.404 31.212 3.677 1.00 52.88 215 ASP A C 1
ATOM 1625 O O . ASP A 1 215 ? 38.681 30.013 3.684 1.00 52.88 215 ASP A O 1
ATOM 1629 N N . THR A 1 216 ? 39.342 32.158 3.721 1.00 55.81 216 THR A N 1
ATOM 1630 C CA . THR A 1 216 ? 40.803 31.958 3.665 1.00 55.81 216 THR A CA 1
ATOM 1631 C C . THR A 1 216 ? 41.386 31.401 4.985 1.00 55.81 216 THR A C 1
ATOM 1633 O O . THR A 1 216 ? 42.599 31.342 5.176 1.00 55.81 216 THR A O 1
ATOM 1636 N N . HIS A 1 217 ? 40.544 30.947 5.920 1.00 59.00 217 HIS A N 1
ATOM 1637 C CA . HIS A 1 217 ? 40.959 30.454 7.235 1.00 59.00 217 HIS A CA 1
ATOM 1638 C C . HIS A 1 217 ? 40.854 28.923 7.328 1.00 59.00 217 HIS A C 1
ATOM 1640 O O . HIS A 1 217 ? 39.790 28.346 7.548 1.00 59.00 217 HIS A O 1
ATOM 1646 N N . ALA A 1 218 ? 42.003 28.252 7.198 1.00 60.62 218 ALA A N 1
ATOM 1647 C CA . ALA A 1 218 ? 42.141 26.791 7.219 1.00 60.62 218 ALA A CA 1
ATOM 1648 C C . ALA A 1 218 ? 41.639 26.110 8.516 1.00 60.62 218 ALA A C 1
ATOM 1650 O O . ALA A 1 218 ? 41.330 24.917 8.513 1.00 60.62 218 ALA A O 1
ATOM 1651 N N . SER A 1 219 ? 41.537 26.844 9.629 1.00 62.22 219 SER A N 1
ATOM 1652 C CA . SER A 1 219 ? 41.059 26.326 10.918 1.00 62.22 219 SER A CA 1
ATOM 1653 C C . SER A 1 219 ? 39.563 26.001 10.917 1.00 62.22 219 SER A C 1
ATOM 1655 O O . SER A 1 219 ? 39.180 24.934 11.396 1.00 62.22 219 SER A O 1
ATOM 1657 N N . ASP A 1 220 ? 38.724 26.849 10.319 1.00 58.06 220 ASP A N 1
ATOM 1658 C CA . ASP A 1 220 ? 37.266 26.650 10.295 1.00 58.06 220 ASP A CA 1
ATOM 1659 C C . ASP A 1 220 ? 36.860 25.527 9.329 1.00 58.06 220 ASP A C 1
ATOM 1661 O O . ASP A 1 220 ? 35.920 24.766 9.584 1.00 58.06 220 ASP A O 1
ATOM 1665 N N . GLN A 1 221 ? 37.638 25.327 8.261 1.00 59.50 221 GLN A N 1
ATOM 1666 C CA . GLN A 1 221 ? 37.506 24.165 7.376 1.00 59.50 221 GLN A CA 1
ATOM 1667 C C . GLN A 1 221 ? 37.871 22.856 8.095 1.00 59.50 221 GLN A C 1
ATOM 1669 O O . GLN A 1 221 ? 37.198 21.837 7.942 1.00 59.50 221 GLN A O 1
ATOM 1674 N N . MET A 1 222 ? 38.909 22.868 8.934 1.00 62.84 222 MET A N 1
ATOM 1675 C CA . MET A 1 222 ? 39.326 21.673 9.669 1.00 62.84 222 MET A CA 1
ATOM 1676 C C . MET A 1 222 ? 38.381 21.329 10.833 1.00 62.84 222 MET A C 1
ATOM 1678 O O . MET A 1 222 ? 38.203 20.149 11.143 1.00 62.84 222 MET A O 1
ATOM 1682 N N . ILE A 1 223 ? 37.749 22.330 11.456 1.00 65.44 223 ILE A N 1
ATOM 1683 C CA . ILE A 1 223 ? 36.706 22.134 12.477 1.00 65.44 223 ILE A CA 1
ATOM 1684 C C . ILE A 1 223 ? 35.419 21.593 11.836 1.00 65.44 223 ILE A C 1
ATOM 1686 O O . ILE A 1 223 ? 34.811 20.671 12.377 1.00 65.44 223 ILE A O 1
ATOM 1690 N N . SER A 1 224 ? 35.040 22.088 10.656 1.00 58.41 224 SER A N 1
ATOM 1691 C CA . SER A 1 224 ? 33.819 21.644 9.964 1.00 58.41 224 SER A CA 1
ATOM 1692 C C . SER A 1 224 ? 33.900 20.220 9.400 1.00 58.41 224 SER A C 1
ATOM 1694 O O . SER A 1 224 ? 32.897 19.510 9.393 1.00 58.41 224 SER A O 1
ATOM 1696 N N . LEU A 1 225 ? 35.089 19.732 9.026 1.00 63.03 225 LEU A N 1
ATOM 1697 C CA . LEU A 1 225 ? 35.299 18.313 8.686 1.00 63.03 225 LEU A CA 1
ATOM 1698 C C . LEU A 1 225 ? 35.124 17.364 9.885 1.00 63.03 225 LEU A C 1
ATOM 1700 O O . LEU A 1 225 ? 35.002 16.154 9.699 1.00 63.03 225 LEU A O 1
ATOM 1704 N N . ARG A 1 226 ? 35.147 17.898 11.113 1.00 67.81 226 ARG A N 1
ATOM 1705 C CA . ARG A 1 226 ? 34.987 17.138 12.362 1.00 67.81 226 ARG A CA 1
ATOM 1706 C C . ARG A 1 226 ? 33.586 17.271 12.963 1.00 67.81 226 ARG A C 1
ATOM 1708 O O . ARG A 1 226 ? 33.278 16.551 13.910 1.00 67.81 226 ARG A O 1
ATOM 1715 N N . SER A 1 227 ? 32.744 18.163 12.438 1.00 65.44 227 SER A N 1
ATOM 1716 C CA . SER A 1 227 ? 31.345 18.294 12.850 1.00 65.44 227 SER A CA 1
ATOM 1717 C C . SER A 1 227 ? 30.427 17.359 12.051 1.00 65.44 227 SER A C 1
ATOM 1719 O O . SER A 1 227 ? 30.710 17.080 10.884 1.00 65.44 227 SER A O 1
ATOM 1721 N N . PRO A 1 228 ? 29.308 16.894 12.638 1.00 65.75 228 PRO A N 1
ATOM 1722 C CA . PRO A 1 228 ? 28.249 16.223 11.890 1.00 65.75 228 PRO A CA 1
ATOM 1723 C C . PRO A 1 228 ? 27.805 17.059 10.684 1.00 65.75 228 PRO A C 1
ATOM 1725 O O . PRO A 1 228 ? 27.780 18.286 10.754 1.00 65.75 228 PRO A O 1
ATOM 1728 N N . LEU A 1 229 ? 27.449 16.392 9.584 1.00 63.44 229 LEU A N 1
ATOM 1729 C CA . LEU A 1 229 ? 26.972 17.050 8.368 1.00 63.44 229 LEU A CA 1
ATOM 1730 C C . LEU A 1 229 ? 25.724 17.888 8.676 1.00 63.44 229 LEU A C 1
ATOM 1732 O O . LEU A 1 229 ? 24.674 17.335 9.007 1.00 63.44 229 LEU A O 1
ATOM 1736 N N . THR A 1 230 ? 25.834 19.206 8.531 1.00 63.28 230 THR A N 1
ATOM 1737 C CA . THR A 1 230 ? 24.674 20.098 8.520 1.00 63.28 230 THR A CA 1
ATOM 1738 C C . THR A 1 230 ? 23.948 19.925 7.185 1.00 63.28 230 THR A C 1
ATOM 1740 O O . THR A 1 230 ? 24.589 20.049 6.137 1.00 63.28 230 THR A O 1
ATOM 1743 N N . PRO A 1 231 ? 22.640 19.620 7.177 1.00 63.56 231 PRO A N 1
ATOM 1744 C CA . PRO A 1 231 ? 21.877 19.547 5.937 1.00 63.56 231 PRO A CA 1
ATOM 1745 C C . PRO A 1 231 ? 21.807 20.929 5.272 1.00 63.56 231 PRO A C 1
ATOM 1747 O O . PRO A 1 231 ? 21.363 21.897 5.889 1.00 63.56 231 PRO A O 1
ATOM 1750 N N . GLY A 1 232 ? 22.247 21.031 4.018 1.00 62.44 232 GLY A N 1
ATOM 1751 C CA . GLY A 1 232 ? 22.197 22.271 3.239 1.00 62.44 232 GLY A CA 1
ATOM 1752 C C . GLY A 1 232 ? 20.815 22.526 2.635 1.00 62.44 232 GLY A C 1
ATOM 1753 O O . GLY A 1 232 ? 20.662 22.433 1.421 1.00 62.44 232 GLY A O 1
ATOM 1754 N N . TYR A 1 233 ? 19.804 22.815 3.461 1.00 65.56 233 TYR A N 1
ATOM 1755 C CA . TYR A 1 233 ? 18.433 23.092 2.993 1.00 65.56 233 TYR A CA 1
ATOM 1756 C C . TYR A 1 233 ? 18.351 24.316 2.061 1.00 65.56 233 TYR A C 1
ATOM 1758 O O . TYR A 1 233 ? 17.564 24.309 1.118 1.00 65.56 233 TYR A O 1
ATOM 1766 N N . ASP A 1 234 ? 19.241 25.295 2.262 1.00 62.69 234 ASP A N 1
ATOM 1767 C CA . ASP A 1 234 ? 19.415 26.495 1.425 1.00 62.69 234 ASP A CA 1
ATOM 1768 C C . ASP A 1 234 ? 19.800 26.185 -0.033 1.00 62.69 234 ASP A C 1
ATOM 1770 O O . ASP A 1 234 ? 19.580 26.966 -0.952 1.00 62.69 234 ASP A O 1
ATOM 1774 N N . LEU A 1 235 ? 20.327 24.985 -0.282 1.00 64.44 235 LEU A N 1
ATOM 1775 C 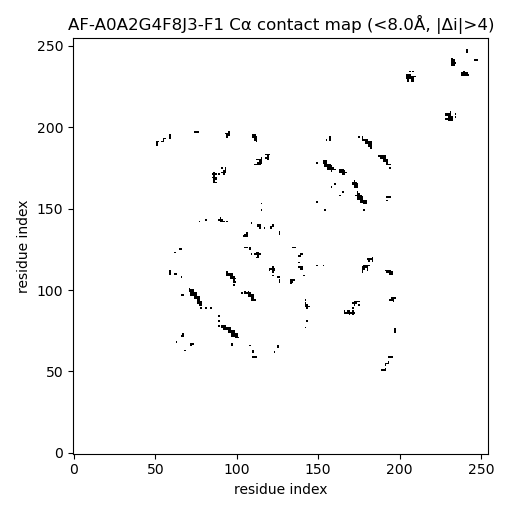CA . LEU A 1 235 ? 20.728 24.545 -1.619 1.00 64.44 235 LEU A CA 1
ATOM 1776 C C . LEU A 1 235 ? 19.546 24.055 -2.460 1.00 64.44 235 LEU A C 1
ATOM 1778 O O . LEU A 1 235 ? 19.694 23.808 -3.660 1.00 64.44 235 LEU A O 1
ATOM 1782 N N . ILE A 1 236 ? 18.379 23.868 -1.839 1.00 62.16 236 ILE A N 1
ATOM 1783 C CA . ILE A 1 236 ? 17.174 23.390 -2.503 1.00 62.16 236 ILE A CA 1
ATOM 1784 C C . ILE A 1 236 ? 16.223 24.570 -2.666 1.00 62.16 236 ILE A C 1
ATOM 1786 O O . ILE A 1 236 ? 15.622 25.049 -1.707 1.00 62.16 236 ILE A O 1
ATOM 1790 N N . LYS A 1 237 ? 16.033 24.990 -3.918 1.00 59.34 237 LYS A N 1
ATOM 1791 C CA . LYS A 1 237 ? 15.085 26.045 -4.288 1.00 59.34 237 LYS A CA 1
ATOM 1792 C C . LYS A 1 237 ? 13.702 25.773 -3.681 1.00 59.34 237 LYS A C 1
ATOM 1794 O O . LYS A 1 237 ? 13.092 24.744 -3.974 1.00 59.34 237 LYS A O 1
ATOM 1799 N N . GLY A 1 238 ? 13.213 26.705 -2.862 1.00 67.44 238 GLY A N 1
ATOM 1800 C CA . GLY A 1 238 ? 11.934 26.592 -2.142 1.00 67.44 238 GLY A CA 1
ATOM 1801 C C . GLY A 1 238 ? 12.005 25.982 -0.733 1.00 67.44 238 GLY A C 1
ATOM 1802 O O . GLY A 1 238 ? 10.993 25.974 -0.040 1.00 67.44 238 GLY A O 1
ATOM 1803 N N . LEU A 1 239 ? 13.174 25.511 -0.285 1.00 64.62 239 LEU A N 1
ATOM 1804 C CA . LEU A 1 239 ? 13.449 25.103 1.105 1.00 64.62 239 LEU A CA 1
ATOM 1805 C C . LEU A 1 239 ? 14.459 26.044 1.795 1.00 64.62 239 LEU A C 1
ATOM 1807 O O . LEU A 1 239 ? 14.908 25.767 2.903 1.00 64.62 239 LEU A O 1
ATOM 1811 N N . GLU A 1 240 ? 14.747 27.187 1.170 1.00 68.88 240 GLU A N 1
ATOM 1812 C CA . GLU A 1 240 ? 15.715 28.207 1.606 1.00 68.88 240 GLU A CA 1
ATOM 1813 C C . GLU A 1 240 ? 15.447 28.739 3.026 1.00 68.88 240 GLU A C 1
ATOM 1815 O O . GLU A 1 240 ? 16.364 29.093 3.759 1.00 68.88 240 GLU A O 1
ATOM 1820 N N . ALA A 1 241 ? 14.182 28.737 3.456 1.00 67.00 241 ALA A N 1
ATOM 1821 C CA . ALA A 1 241 ? 13.774 29.205 4.781 1.00 67.00 241 ALA A CA 1
ATOM 1822 C C . ALA A 1 241 ? 13.836 28.129 5.885 1.00 67.00 241 ALA A C 1
ATOM 1824 O O . ALA A 1 241 ? 13.567 28.439 7.048 1.00 67.00 241 ALA A O 1
ATOM 1825 N N . LEU A 1 242 ? 14.133 26.868 5.550 1.00 65.56 242 LEU A N 1
ATOM 1826 C CA . LEU A 1 242 ? 14.128 25.771 6.516 1.00 65.56 242 LEU A CA 1
ATOM 1827 C C . LEU A 1 242 ? 15.500 25.627 7.174 1.00 65.56 242 LEU A C 1
ATOM 1829 O O . LEU A 1 242 ? 16.502 25.350 6.524 1.00 65.56 242 LEU A O 1
ATOM 1833 N N . THR A 1 243 ? 15.533 25.761 8.495 1.00 64.19 243 THR A N 1
ATOM 1834 C CA . THR A 1 243 ? 16.741 25.588 9.314 1.00 64.19 243 THR A CA 1
ATOM 1835 C C . THR A 1 243 ? 16.734 24.276 10.097 1.00 64.19 243 THR A C 1
ATOM 1837 O O . THR A 1 243 ? 17.781 23.831 10.566 1.00 64.19 243 THR A O 1
ATOM 1840 N N . ALA A 1 244 ? 15.575 23.617 10.207 1.00 61.91 244 ALA A N 1
ATOM 1841 C CA . ALA A 1 244 ? 15.411 22.331 10.876 1.00 61.91 244 ALA A CA 1
ATOM 1842 C C . ALA A 1 244 ? 14.359 21.451 10.168 1.00 61.91 244 ALA A C 1
ATOM 1844 O O . ALA A 1 244 ? 13.369 21.972 9.652 1.00 61.91 244 ALA A O 1
ATOM 1845 N N . PRO A 1 245 ? 14.504 20.111 10.193 1.00 56.84 245 PRO A N 1
ATOM 1846 C CA . PRO A 1 245 ? 13.591 19.195 9.497 1.00 56.84 245 PRO A CA 1
ATOM 1847 C C . PRO A 1 245 ? 12.160 19.210 10.065 1.00 56.84 245 PRO A C 1
ATOM 1849 O O . PRO A 1 245 ? 11.212 18.866 9.367 1.00 56.84 245 PRO A O 1
ATOM 1852 N N . GLU A 1 246 ? 11.978 19.643 11.314 1.00 62.44 246 GLU A N 1
ATOM 1853 C CA . GLU A 1 246 ? 10.671 19.713 11.985 1.00 62.44 246 GLU A CA 1
ATOM 1854 C C . GLU A 1 246 ? 9.754 20.804 11.401 1.00 62.44 246 GLU A C 1
ATOM 1856 O O . GLU A 1 246 ? 8.529 20.715 11.485 1.00 62.44 246 GLU A O 1
ATOM 1861 N N . GLN A 1 247 ? 10.332 21.811 10.741 1.00 60.62 247 GLN A N 1
ATOM 1862 C CA . GLN A 1 247 ? 9.597 22.924 10.133 1.00 60.62 247 GLN A CA 1
ATOM 1863 C C . GLN A 1 247 ? 8.800 22.508 8.884 1.00 60.62 247 GLN A C 1
ATOM 1865 O O . GLN A 1 247 ? 7.889 23.227 8.474 1.00 60.62 247 GLN A O 1
ATOM 1870 N N . LEU A 1 248 ? 9.065 21.317 8.332 1.00 56.25 248 LEU A N 1
ATOM 1871 C CA . LEU A 1 248 ? 8.281 20.722 7.244 1.00 56.25 248 LEU A CA 1
ATOM 1872 C C . LEU A 1 248 ? 6.833 20.407 7.657 1.00 56.25 248 LEU A C 1
ATOM 1874 O O . LEU A 1 248 ? 5.956 20.351 6.801 1.00 56.25 248 LEU A O 1
ATOM 1878 N N . VAL A 1 249 ? 6.559 20.240 8.957 1.00 53.19 249 VAL A N 1
ATOM 1879 C CA . VAL A 1 249 ? 5.202 19.975 9.470 1.00 53.19 249 VAL A CA 1
ATOM 1880 C C . VAL A 1 249 ? 4.380 21.266 9.603 1.00 53.19 249 VAL A C 1
ATOM 1882 O O . VAL A 1 249 ? 3.156 21.228 9.510 1.00 53.19 249 VAL A O 1
ATOM 1885 N N . LEU A 1 250 ? 5.033 22.419 9.791 1.00 43.12 250 LEU A N 1
ATOM 1886 C CA . LEU A 1 250 ? 4.373 23.690 10.123 1.00 43.12 250 LEU A CA 1
ATOM 1887 C C . LEU A 1 250 ? 4.065 24.587 8.917 1.00 43.12 250 LEU A C 1
ATOM 1889 O O . LEU A 1 250 ? 3.334 25.560 9.073 1.00 43.12 250 LEU A O 1
ATOM 1893 N N . HIS A 1 251 ? 4.560 24.273 7.717 1.00 44.09 251 HIS A N 1
ATOM 1894 C CA . HIS A 1 251 ? 4.302 25.094 6.522 1.00 44.09 251 HIS A CA 1
ATOM 1895 C C . HIS A 1 251 ? 2.963 24.793 5.813 1.00 44.09 251 HIS A C 1
ATOM 1897 O O . HIS A 1 251 ? 2.723 25.255 4.702 1.00 44.09 251 HIS A O 1
ATOM 1903 N N . GLN A 1 252 ? 2.060 24.050 6.460 1.00 47.16 252 GLN A N 1
ATOM 1904 C CA . GLN A 1 252 ? 0.675 23.853 6.021 1.00 47.16 252 GLN A CA 1
ATOM 1905 C C . GLN A 1 252 ? -0.256 24.952 6.560 1.00 47.16 252 GLN A C 1
ATOM 1907 O O . GLN A 1 252 ? -1.187 24.627 7.281 1.00 47.16 252 GLN A O 1
ATOM 1912 N N . ILE A 1 253 ? -0.062 26.233 6.221 1.00 40.19 253 ILE A N 1
ATOM 1913 C CA . ILE A 1 253 ? -1.173 27.210 6.212 1.00 40.19 253 ILE A CA 1
ATOM 1914 C C . ILE A 1 253 ? -0.939 28.236 5.093 1.00 40.19 253 ILE A C 1
ATOM 1916 O O . ILE A 1 253 ? 0.070 28.932 5.086 1.00 40.19 253 ILE A O 1
ATOM 1920 N N . ASN A 1 254 ? -1.950 28.347 4.225 1.00 31.94 254 ASN A N 1
ATOM 1921 C CA . ASN A 1 254 ? -2.142 29.269 3.100 1.00 31.94 254 ASN A CA 1
ATOM 1922 C C . ASN A 1 254 ? -1.331 28.990 1.830 1.00 31.94 254 ASN A C 1
ATOM 1924 O O . ASN A 1 254 ? -0.278 29.582 1.617 1.00 31.94 254 ASN A O 1
ATOM 1928 N N . LEU A 1 255 ? -1.926 28.182 0.948 1.00 33.22 255 LEU A N 1
ATOM 1929 C CA . LEU A 1 255 ? -2.363 28.607 -0.390 1.00 33.22 255 LEU A CA 1
ATOM 1930 C C . LEU A 1 255 ? -3.616 27.811 -0.779 1.00 33.22 255 LEU A C 1
ATOM 1932 O O . LEU A 1 255 ? -3.598 26.573 -0.597 1.00 33.22 255 LEU A O 1
#

Solvent-accessible surface area (backbone atoms only — not comparable to full-atom values): 15541 Å² total; per-residue (Å²): 136,88,83,80,84,80,72,72,64,61,60,51,53,53,52,49,54,51,49,51,50,52,52,52,52,52,52,51,53,52,49,52,53,54,53,52,51,52,51,51,51,50,53,51,51,52,51,51,53,50,52,46,51,53,51,28,49,51,51,49,49,50,44,47,48,69,70,57,60,56,94,52,49,46,77,49,52,42,49,77,79,41,81,89,48,52,26,86,66,52,42,56,34,61,41,20,28,40,37,39,75,84,46,74,74,41,72,59,52,55,48,44,54,43,54,56,92,46,66,57,54,59,43,61,52,71,86,76,50,96,92,59,73,68,57,83,60,91,80,56,76,59,59,79,61,78,92,74,79,80,57,73,88,48,44,43,73,80,35,45,77,92,79,24,54,70,57,52,84,80,37,56,36,53,49,38,69,46,35,51,21,54,48,78,50,84,89,51,88,50,63,36,57,47,74,48,70,70,64,91,81,55,81,71,72,70,37,75,59,76,73,72,91,77,70,90,53,71,64,62,57,58,51,54,77,73,46,81,86,57,56,30,33,64,78,38,91,91,36,56,87,49,89,51,83,72,54,73,73,68,72,82,72,90,133

Foldseek 3Di:
DDDDDDDPVVVVVVVVVVVVVVVVVVVVVVVVVVVVVVVVVVVVVVVVVVVQVVVQVVVLVVLCCVQVVDPQKDKDFLLVVCPPDFQVQQFRRQWIWIAGNPCNLADTQTSKQAAQVDAGCLSSPDCDDVPDDSDRDPRHDDRNDDPDDDDPVQKDWPDDCLHWPDRDGRHHGPTDIHGFHADNDPVDGDTHIDGDGDPVPDDDQLPADPDDPPPPDVVVVVVVVVDDGQRPLCVDVPSVPDRDPVCSVVPPDDD

Sequence (255 aa):
MKHSKRSPGFSLILSLTVMAGIVMLLVTLSAFMTVESRAVMNQQLATRAKLNAIVSMRLALAHLQQEAGPDRRSTARADITQSAATASTVRNPMWTGIWRTDLPDLPPAWLISGRADQPAGTQSLSLYQTGAAPDYHAGYWAPWQTGYNPGADTMVNLVGTGSAAAAEGNRPSGLVALPKVALPDERIKGNYAYWVGDEGIKARINLRDIRPQTDTHASDQMISLRSPLTPGYDLIKGLEALTAPEQLVLHQINL